Protein AF-A0AAN7Q842-F1 (afdb_monomer)

Solvent-accessible surface area (backbone atoms only — not comparable to full-atom values): 12448 Å² total; per-residue (Å²): 95,66,93,77,70,52,76,59,61,68,62,47,52,55,50,48,55,54,49,49,54,52,50,55,49,51,51,41,49,50,45,50,41,39,57,23,43,47,44,90,79,68,76,54,79,53,52,52,61,34,68,50,53,96,38,53,62,59,57,54,43,61,77,68,44,52,75,70,52,42,51,51,43,69,73,26,60,40,37,80,51,65,66,34,48,49,54,47,50,52,47,39,58,76,69,36,51,66,61,54,49,52,53,50,50,54,52,48,51,55,52,48,56,56,56,43,69,68,52,87,51,63,73,60,34,54,51,54,52,50,50,37,57,74,73,61,70,56,88,66,90,61,74,34,73,67,40,21,53,51,37,52,54,51,48,54,52,51,53,59,54,67,69,64,63,97,80,76,88,82,84,93,77,92,82,85,71,91,86,71,86,79,81,80,86,81,84,82,69,71,62,58,60,50,49,50,52,49,48,50,54,50,53,50,60,65,72,74,113

Structure (mmCIF, N/CA/C/O backbone):
data_AF-A0AAN7Q842-F1
#
_entry.id   AF-A0AAN7Q842-F1
#
loop_
_atom_site.group_PDB
_atom_site.id
_atom_site.type_symbol
_atom_site.label_atom_id
_atom_site.label_alt_id
_atom_site.label_comp_id
_atom_site.label_asym_id
_atom_site.label_entity_id
_atom_site.label_seq_id
_atom_site.pdbx_PDB_ins_code
_atom_site.Cartn_x
_atom_site.Cartn_y
_atom_site.Cartn_z
_atom_site.occupancy
_atom_site.B_iso_or_equiv
_atom_site.auth_seq_id
_atom_site.auth_comp_id
_atom_site.auth_asym_id
_atom_site.auth_atom_id
_atom_site.pdbx_PDB_model_num
ATOM 1 N N . MET A 1 1 ? 5.726 6.899 -25.320 1.00 73.88 1 MET A N 1
ATOM 2 C CA . MET A 1 1 ? 6.217 5.995 -26.391 1.00 73.88 1 MET A CA 1
ATOM 3 C C . MET A 1 1 ? 5.784 6.447 -27.788 1.00 73.88 1 MET A C 1
ATOM 5 O O . MET A 1 1 ? 6.662 6.697 -28.601 1.00 73.88 1 MET A O 1
ATOM 9 N N . TYR A 1 2 ? 4.490 6.662 -28.060 1.00 79.94 2 TYR A N 1
ATOM 10 C CA . TYR A 1 2 ? 4.014 7.086 -29.392 1.00 79.94 2 TYR A CA 1
ATOM 11 C C . TYR A 1 2 ? 4.557 8.434 -29.892 1.00 79.94 2 TYR A C 1
ATOM 13 O O . TYR A 1 2 ? 4.907 8.544 -31.061 1.00 79.94 2 TYR A O 1
ATOM 21 N N . LEU A 1 3 ? 4.709 9.437 -29.016 1.00 83.56 3 LEU A N 1
ATOM 22 C CA . LEU A 1 3 ? 5.319 10.726 -29.391 1.00 83.56 3 LEU A CA 1
ATOM 23 C C . LEU A 1 3 ? 6.797 10.594 -29.799 1.00 83.56 3 LEU A C 1
ATOM 25 O O . LEU A 1 3 ? 7.283 11.370 -30.612 1.00 83.56 3 LEU A O 1
ATOM 29 N N . ALA A 1 4 ? 7.489 9.576 -29.281 1.00 82.12 4 ALA A N 1
ATOM 30 C CA . ALA A 1 4 ? 8.846 9.212 -29.685 1.00 82.12 4 ALA A CA 1
ATOM 31 C C . ALA A 1 4 ? 8.860 8.235 -30.880 1.00 82.12 4 ALA A C 1
ATOM 33 O O . ALA A 1 4 ? 9.899 7.662 -31.187 1.00 82.12 4 ALA A O 1
ATOM 34 N N . GLN A 1 5 ? 7.705 8.015 -31.524 1.00 86.81 5 GLN A N 1
ATOM 35 C CA . GLN A 1 5 ? 7.507 7.104 -32.658 1.00 86.81 5 GLN A CA 1
ATOM 36 C C . GLN A 1 5 ? 7.889 5.640 -32.366 1.00 86.81 5 GLN A C 1
ATOM 38 O O . GLN A 1 5 ? 8.161 4.858 -33.274 1.00 86.81 5 GLN A O 1
ATOM 43 N N . ILE A 1 6 ? 7.862 5.237 -31.092 1.00 83.94 6 ILE A N 1
ATOM 44 C CA . ILE A 1 6 ? 8.101 3.852 -30.677 1.00 83.94 6 ILE A CA 1
ATOM 45 C C . ILE A 1 6 ? 6.790 3.071 -30.820 1.00 83.94 6 ILE A C 1
ATOM 47 O O . ILE A 1 6 ? 5.813 3.377 -30.135 1.00 83.94 6 ILE A O 1
ATOM 51 N N . SER A 1 7 ? 6.786 2.062 -31.697 1.00 87.69 7 SER A N 1
ATOM 52 C CA . SER A 1 7 ? 5.627 1.206 -32.013 1.00 87.69 7 SER A CA 1
ATOM 53 C C . SER A 1 7 ? 5.890 -0.297 -31.821 1.00 87.69 7 SER A C 1
ATOM 55 O O . SER A 1 7 ? 5.059 -1.125 -32.194 1.00 87.69 7 SER A O 1
ATOM 57 N N . ASP A 1 8 ? 7.028 -0.653 -31.214 1.00 91.62 8 ASP A N 1
ATOM 58 C CA . ASP A 1 8 ? 7.357 -2.031 -30.843 1.00 91.62 8 ASP A CA 1
ATOM 59 C C . ASP A 1 8 ? 6.347 -2.555 -29.809 1.00 91.62 8 ASP A C 1
ATOM 61 O O . ASP A 1 8 ? 6.255 -2.047 -28.686 1.00 91.62 8 ASP A O 1
ATOM 65 N N . LYS A 1 9 ? 5.569 -3.562 -30.218 1.00 90.69 9 LYS A N 1
ATOM 66 C CA . LYS A 1 9 ? 4.505 -4.153 -29.402 1.00 90.69 9 LYS A CA 1
ATOM 67 C C . LYS A 1 9 ? 5.047 -4.956 -28.227 1.00 90.69 9 LYS A C 1
ATOM 69 O O . LYS A 1 9 ? 4.455 -4.897 -27.158 1.00 90.69 9 LYS A O 1
ATOM 74 N N . GLU A 1 10 ? 6.150 -5.677 -28.401 1.00 90.62 10 GLU A N 1
ATOM 75 C CA . GLU A 1 10 ? 6.727 -6.482 -27.321 1.00 90.62 10 GLU A CA 1
ATOM 76 C C . GLU A 1 10 ? 7.294 -5.575 -26.236 1.00 90.62 10 GLU A C 1
ATOM 78 O O . GLU A 1 10 ? 6.999 -5.745 -25.053 1.00 90.62 10 GLU A O 1
ATOM 83 N N . LEU A 1 11 ? 8.014 -4.529 -26.645 1.00 89.56 11 LEU A N 1
ATOM 84 C CA . LEU A 1 11 ? 8.489 -3.506 -25.722 1.00 89.56 11 LEU A CA 1
ATOM 85 C C . LEU A 1 11 ? 7.330 -2.820 -24.986 1.00 89.56 11 LEU A C 1
ATOM 87 O O . LEU A 1 11 ? 7.415 -2.604 -23.778 1.00 89.56 11 LEU A O 1
ATOM 91 N N . MET A 1 12 ? 6.251 -2.485 -25.703 1.00 88.12 12 MET A N 1
ATOM 92 C CA . MET A 1 12 ? 5.053 -1.895 -25.103 1.00 88.12 12 MET A CA 1
ATOM 93 C C . MET A 1 12 ? 4.417 -2.840 -24.080 1.00 88.12 12 MET A C 1
ATOM 95 O O . MET A 1 12 ? 4.079 -2.401 -22.988 1.00 88.12 12 MET A O 1
ATOM 99 N N . ASN A 1 13 ? 4.295 -4.130 -24.394 1.00 90.50 13 ASN A N 1
ATOM 100 C CA . ASN A 1 13 ? 3.714 -5.118 -23.487 1.00 90.50 13 ASN A CA 1
ATOM 101 C C . ASN A 1 13 ? 4.525 -5.246 -22.192 1.00 90.50 13 ASN A C 1
ATOM 103 O O . ASN A 1 13 ? 3.944 -5.287 -21.111 1.00 90.50 13 ASN A O 1
ATOM 107 N N . VAL A 1 14 ? 5.860 -5.283 -22.283 1.00 90.00 14 VAL A N 1
ATOM 108 C CA . VAL A 1 14 ? 6.730 -5.308 -21.092 1.00 90.00 14 VAL A CA 1
ATOM 109 C C . VAL A 1 14 ? 6.563 -4.025 -20.278 1.00 90.00 14 VAL A C 1
ATOM 111 O O . VAL A 1 14 ? 6.402 -4.081 -19.062 1.00 90.00 14 VAL A O 1
ATOM 114 N N . PHE A 1 15 ? 6.549 -2.866 -20.941 1.00 88.00 15 PHE A N 1
ATOM 115 C CA . PHE A 1 15 ? 6.363 -1.584 -20.265 1.00 88.00 15 PHE A CA 1
ATOM 116 C C . PHE A 1 15 ? 5.005 -1.479 -19.558 1.00 88.00 15 PHE A C 1
ATOM 118 O O . PHE A 1 15 ? 4.951 -1.011 -18.425 1.00 88.00 15 PHE A O 1
ATOM 125 N N . LEU A 1 16 ? 3.921 -1.936 -20.191 1.00 88.50 16 LEU A N 1
ATOM 126 C CA . LEU A 1 16 ? 2.585 -1.916 -19.594 1.00 88.50 16 LEU A CA 1
ATOM 127 C C . LEU A 1 16 ? 2.512 -2.782 -18.335 1.00 88.50 16 LEU A C 1
ATOM 129 O O . LEU A 1 16 ? 2.004 -2.310 -17.329 1.00 88.50 16 LEU A O 1
ATOM 133 N N . ARG A 1 17 ? 3.115 -3.979 -18.326 1.00 89.94 17 ARG A N 1
ATOM 134 C CA . ARG A 1 17 ? 3.170 -4.806 -17.105 1.00 89.94 17 ARG A CA 1
ATOM 135 C C . ARG A 1 17 ? 3.916 -4.125 -15.956 1.00 89.94 17 ARG A C 1
ATOM 137 O O . ARG A 1 17 ? 3.483 -4.203 -14.808 1.00 89.94 17 ARG A O 1
ATOM 144 N N . ILE A 1 18 ? 5.021 -3.441 -16.257 1.00 89.06 18 ILE A N 1
ATOM 145 C CA . ILE A 1 18 ? 5.756 -2.632 -15.272 1.00 89.06 18 ILE A CA 1
ATOM 146 C C . ILE A 1 18 ? 4.860 -1.494 -14.752 1.00 89.06 18 ILE A C 1
ATOM 148 O O . ILE A 1 18 ? 4.776 -1.271 -13.544 1.00 89.06 18 ILE A O 1
ATOM 152 N N . ALA A 1 19 ? 4.155 -0.799 -15.648 1.00 86.31 19 ALA A N 1
ATOM 153 C CA . ALA A 1 19 ? 3.248 0.291 -15.295 1.00 86.31 19 ALA A CA 1
ATOM 154 C C . ALA A 1 19 ? 2.039 -0.174 -14.461 1.00 86.31 19 ALA A C 1
ATOM 156 O O . ALA A 1 19 ? 1.636 0.524 -13.529 1.00 86.31 19 ALA A O 1
ATOM 157 N N . ASP A 1 20 ? 1.492 -1.358 -14.735 1.00 88.00 20 ASP A N 1
ATOM 158 C CA . ASP A 1 20 ? 0.394 -1.945 -13.962 1.00 88.00 20 ASP A CA 1
ATOM 159 C C . ASP A 1 20 ? 0.837 -2.219 -12.523 1.00 88.00 20 ASP A C 1
ATOM 161 O O . ASP A 1 20 ? 0.182 -1.791 -11.572 1.00 88.00 20 ASP A O 1
ATOM 165 N N . LYS A 1 21 ? 2.015 -2.830 -12.349 1.00 89.56 21 LYS A N 1
ATOM 166 C CA . LYS A 1 21 ? 2.632 -3.048 -11.032 1.00 89.56 21 LYS A CA 1
ATOM 167 C C . LYS A 1 21 ? 2.850 -1.741 -10.272 1.00 89.56 21 LYS A C 1
ATOM 169 O O . LYS A 1 21 ? 2.545 -1.658 -9.082 1.00 89.56 21 LYS A O 1
ATOM 174 N N . PHE A 1 22 ? 3.333 -0.702 -10.957 1.00 83.25 22 PHE A N 1
ATOM 175 C CA . PHE A 1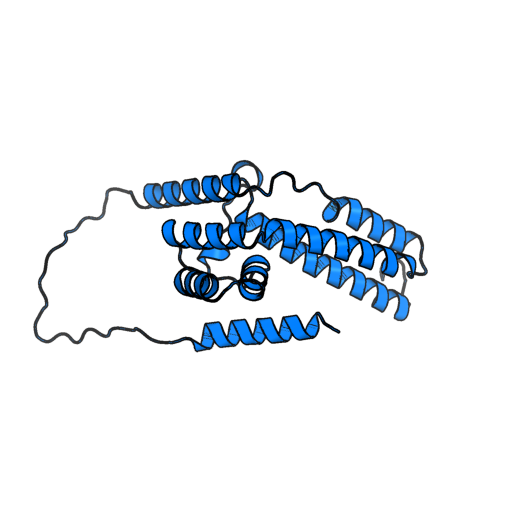 22 ? 3.454 0.626 -10.359 1.00 83.25 22 PHE A CA 1
ATOM 176 C C . PHE A 1 22 ? 2.103 1.177 -9.909 1.00 83.25 22 PHE A C 1
ATOM 178 O O . PHE A 1 22 ? 2.017 1.718 -8.811 1.00 83.25 22 PHE A O 1
ATOM 185 N N . THR A 1 23 ? 1.071 1.057 -10.738 1.00 83.62 23 THR A N 1
ATOM 186 C CA . THR A 1 23 ? -0.270 1.571 -10.434 1.00 83.62 23 THR A CA 1
ATOM 187 C C . THR A 1 23 ? -0.875 0.859 -9.228 1.00 83.62 23 THR A C 1
ATOM 189 O O . THR A 1 23 ? -1.343 1.520 -8.304 1.00 83.62 23 THR A O 1
ATOM 192 N N . ILE A 1 24 ? -0.792 -0.473 -9.185 1.00 87.88 24 ILE A N 1
ATOM 193 C CA . ILE A 1 24 ? -1.310 -1.288 -8.077 1.00 87.88 24 ILE A CA 1
ATOM 194 C C . ILE A 1 24 ? -0.620 -0.921 -6.763 1.00 87.88 24 ILE A C 1
ATOM 196 O O . ILE A 1 24 ? -1.284 -0.722 -5.749 1.00 87.88 24 ILE A O 1
ATOM 200 N N . TYR A 1 25 ? 0.708 -0.791 -6.771 1.00 90.62 25 TYR A N 1
ATOM 201 C CA . TYR A 1 25 ? 1.432 -0.353 -5.581 1.00 90.62 25 TYR A CA 1
ATOM 202 C C . TYR A 1 25 ? 1.019 1.045 -5.135 1.00 90.62 25 TYR A C 1
ATOM 204 O O . TYR A 1 25 ? 0.865 1.274 -3.943 1.00 90.62 25 TYR A O 1
ATOM 212 N N . ARG A 1 26 ? 0.837 1.982 -6.072 1.00 86.25 26 ARG A N 1
ATOM 213 C CA . ARG A 1 26 ? 0.465 3.357 -5.720 1.00 86.25 26 ARG A CA 1
ATOM 214 C C . ARG A 1 26 ? -0.900 3.414 -5.052 1.00 86.25 26 ARG A C 1
ATOM 216 O O . ARG A 1 26 ? -1.053 4.172 -4.107 1.00 86.25 26 ARG A O 1
ATOM 223 N N . GLN A 1 27 ? -1.843 2.582 -5.492 1.00 88.19 27 GLN A N 1
ATOM 224 C CA . GLN A 1 27 ? -3.127 2.460 -4.811 1.00 88.19 27 GLN A CA 1
ATOM 225 C C . GLN A 1 27 ? -2.966 1.852 -3.414 1.00 88.19 27 GLN A C 1
ATOM 227 O O . GLN A 1 27 ? -3.512 2.383 -2.461 1.00 88.19 27 GLN A O 1
ATOM 232 N N . ALA A 1 28 ? -2.159 0.796 -3.260 1.00 92.00 28 ALA A N 1
ATOM 233 C CA . ALA A 1 28 ? -1.882 0.229 -1.938 1.00 92.00 28 ALA A CA 1
ATOM 234 C C . ALA A 1 28 ? -1.214 1.243 -0.989 1.00 92.00 28 ALA A C 1
ATOM 236 O O . ALA A 1 28 ? -1.517 1.271 0.200 1.00 92.00 28 ALA A O 1
ATOM 237 N N . GLN A 1 29 ? -0.321 2.082 -1.513 1.00 90.44 29 GLN A N 1
ATOM 238 C CA . GLN A 1 29 ? 0.319 3.157 -0.764 1.00 90.44 29 GLN A CA 1
ATOM 239 C C . GLN A 1 29 ? -0.684 4.238 -0.351 1.00 90.44 29 GLN A C 1
ATOM 241 O O . GLN A 1 29 ? -0.694 4.618 0.814 1.00 90.44 29 GLN A O 1
ATOM 246 N N . ASP A 1 30 ? -1.541 4.693 -1.270 1.00 90.00 30 ASP A N 1
ATOM 247 C CA . ASP A 1 30 ? -2.625 5.643 -0.979 1.00 90.00 30 ASP A CA 1
ATOM 248 C C . ASP A 1 30 ? -3.551 5.104 0.118 1.00 90.00 30 ASP A C 1
ATOM 250 O O . ASP A 1 30 ? -3.800 5.797 1.099 1.00 90.00 30 ASP A O 1
ATOM 254 N N . ASP A 1 31 ? -3.946 3.831 0.026 1.00 91.62 31 ASP A N 1
ATOM 255 C CA . ASP A 1 31 ? -4.766 3.155 1.032 1.00 91.62 31 ASP A CA 1
ATOM 256 C C . ASP A 1 31 ? -4.094 3.159 2.421 1.00 91.62 31 ASP A C 1
ATOM 258 O O . ASP A 1 31 ? -4.728 3.481 3.428 1.00 91.62 31 ASP A O 1
ATOM 262 N N . VAL A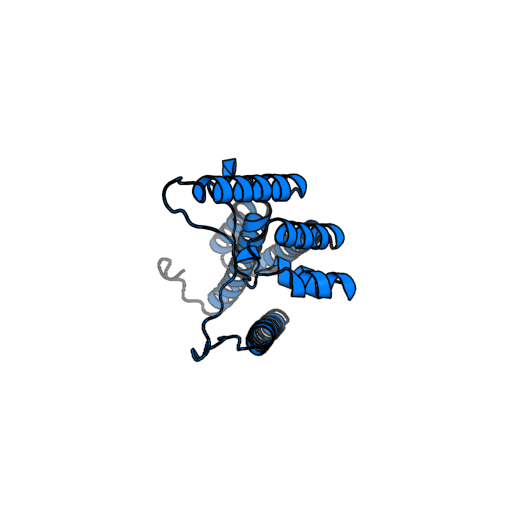 1 32 ? -2.803 2.797 2.499 1.00 91.38 32 VAL A N 1
ATOM 263 C CA . VAL A 1 32 ? -2.019 2.808 3.752 1.00 91.38 32 VAL A CA 1
ATOM 264 C C . VAL A 1 32 ? -1.897 4.221 4.300 1.00 91.38 32 VAL A C 1
ATOM 266 O O . VAL A 1 32 ? -2.095 4.445 5.497 1.00 91.38 32 VAL A O 1
ATOM 269 N N . TRP A 1 33 ? -1.603 5.189 3.441 1.00 89.31 33 TRP A N 1
ATOM 270 C CA . TRP A 1 33 ? -1.487 6.576 3.853 1.00 89.31 33 TRP A CA 1
ATOM 271 C C . TRP A 1 33 ? -2.831 7.105 4.350 1.00 89.31 33 TRP A C 1
ATOM 273 O O . TRP A 1 33 ? -2.841 7.744 5.395 1.00 89.31 33 TRP A O 1
ATOM 283 N N . ASP A 1 34 ? -3.967 6.767 3.740 1.00 88.00 34 ASP A N 1
ATOM 284 C CA . ASP A 1 34 ? -5.300 7.181 4.210 1.00 88.00 34 ASP A CA 1
ATOM 285 C C . ASP A 1 34 ? -5.507 6.878 5.713 1.00 88.00 34 ASP A C 1
ATOM 287 O O . ASP A 1 34 ? -6.057 7.691 6.458 1.00 88.00 34 ASP A O 1
ATOM 291 N N . VAL A 1 35 ? -4.960 5.761 6.206 1.00 88.62 35 VAL A N 1
ATOM 292 C CA . VAL A 1 35 ? -5.053 5.364 7.622 1.00 88.62 35 VAL A CA 1
ATOM 293 C C . VAL A 1 35 ? -3.962 5.979 8.507 1.00 88.62 35 VAL A C 1
ATOM 295 O O . VAL A 1 35 ? -4.258 6.408 9.625 1.00 88.62 35 VAL A O 1
ATOM 298 N N . TYR A 1 36 ? -2.709 5.998 8.046 1.00 85.75 36 TYR A N 1
ATOM 299 C CA . TYR A 1 36 ? -1.538 6.313 8.884 1.00 85.75 36 TYR A CA 1
ATOM 300 C C . TYR A 1 36 ? -0.998 7.744 8.733 1.00 85.75 36 TYR A C 1
ATOM 302 O O . TYR A 1 36 ? -0.069 8.130 9.440 1.00 85.75 36 TYR A O 1
ATOM 310 N N . SER A 1 37 ? -1.576 8.546 7.843 1.00 76.81 37 SER A N 1
ATOM 311 C CA . SER A 1 37 ? -1.200 9.946 7.629 1.00 76.81 37 SER A CA 1
ATOM 312 C C . SER A 1 37 ? -1.423 10.835 8.854 1.00 76.81 37 SER A C 1
ATOM 314 O O . SER A 1 37 ? -2.458 10.753 9.525 1.00 76.81 37 SER A O 1
ATOM 316 N N . ASP A 1 38 ? -0.508 11.782 9.084 1.00 72.75 38 ASP A N 1
ATOM 317 C CA . ASP A 1 38 ? -0.796 12.928 9.953 1.00 72.75 38 ASP A CA 1
ATOM 318 C C . ASP A 1 38 ? -1.654 13.956 9.191 1.00 72.75 38 ASP A C 1
ATOM 320 O O . ASP A 1 38 ? -1.383 14.306 8.035 1.00 72.75 38 ASP A O 1
ATOM 324 N N . LEU A 1 39 ? -2.679 14.457 9.877 1.00 69.25 39 LEU A N 1
ATOM 325 C CA . LEU A 1 39 ? -3.550 15.547 9.449 1.00 69.25 39 LEU A CA 1
ATOM 326 C C . LEU A 1 39 ? -2.776 16.767 8.959 1.00 69.25 39 LEU A C 1
ATOM 328 O O . LEU A 1 39 ? -3.148 17.369 7.951 1.00 69.25 39 LEU A O 1
ATOM 332 N N . ASP A 1 40 ? -1.699 17.107 9.663 1.00 67.69 40 ASP A N 1
ATOM 333 C CA . ASP A 1 40 ? -0.898 18.296 9.378 1.00 67.69 40 ASP A CA 1
ATOM 334 C C . ASP A 1 40 ? -0.143 18.182 8.039 1.00 67.69 40 ASP A C 1
ATOM 336 O O . ASP A 1 40 ? 0.176 19.199 7.424 1.00 67.69 40 ASP A O 1
ATOM 340 N N . PHE A 1 41 ? 0.117 16.957 7.563 1.00 64.31 41 PHE A N 1
ATOM 341 C CA . PHE A 1 41 ? 0.839 16.706 6.313 1.00 64.31 41 PHE A CA 1
ATOM 342 C C . PHE A 1 41 ? -0.102 16.508 5.117 1.00 64.31 41 PHE A C 1
ATOM 344 O O . PHE A 1 41 ? 0.133 17.074 4.052 1.00 64.31 41 PHE A O 1
ATOM 351 N N . PHE A 1 42 ? -1.184 15.739 5.282 1.00 64.38 42 PHE A N 1
ATOM 352 C CA . PHE A 1 42 ? -2.095 15.405 4.176 1.00 64.38 42 PHE A CA 1
ATOM 353 C C . PHE A 1 42 ? -3.312 16.336 4.057 1.00 64.38 42 PHE A C 1
ATOM 355 O O . PHE A 1 42 ? -4.009 16.309 3.042 1.00 64.38 42 PHE A O 1
ATOM 362 N N . GLY A 1 43 ? -3.593 17.166 5.068 1.00 63.81 43 GLY A N 1
ATOM 363 C CA . GLY A 1 43 ? -4.674 18.160 5.047 1.00 63.81 43 GLY A CA 1
ATOM 364 C C . GLY A 1 43 ? -6.097 17.588 5.118 1.00 63.81 43 GLY A C 1
ATOM 365 O O . GLY A 1 43 ? -7.063 18.352 5.129 1.00 63.81 43 GLY A O 1
ATOM 366 N N . LYS A 1 44 ? -6.247 16.261 5.180 1.00 68.81 44 LYS A N 1
ATOM 367 C CA . LYS A 1 44 ? -7.512 15.541 5.381 1.00 68.81 44 LYS A CA 1
ATOM 368 C C . LYS A 1 44 ? -7.269 14.286 6.219 1.00 68.81 44 LYS A C 1
ATOM 370 O O . LYS A 1 44 ? -6.184 13.715 6.165 1.00 68.81 44 LYS A O 1
ATOM 375 N N . VAL A 1 45 ? -8.284 13.854 6.965 1.00 71.50 45 VAL A N 1
ATOM 376 C CA . VAL A 1 45 ? -8.291 12.505 7.550 1.00 71.50 45 VAL A CA 1
ATOM 377 C C . VAL A 1 45 ? -8.851 11.542 6.527 1.00 71.50 45 VAL A C 1
ATOM 379 O O . VAL A 1 45 ? -9.878 11.836 5.907 1.00 71.50 45 VAL A O 1
ATOM 382 N N . GLY A 1 46 ? -8.180 10.409 6.367 1.00 74.62 46 GLY A N 1
ATOM 383 C CA . GLY A 1 46 ? -8.695 9.331 5.555 1.00 74.62 46 GLY A CA 1
ATOM 384 C C . GLY A 1 46 ? -9.953 8.707 6.136 1.00 74.62 46 GLY A C 1
ATOM 385 O O . GLY A 1 46 ? -10.119 8.592 7.354 1.00 74.62 46 GLY A O 1
ATOM 386 N N . ASN A 1 47 ? -10.877 8.358 5.251 1.00 79.75 47 ASN A N 1
ATOM 387 C CA . ASN A 1 47 ? -12.210 7.878 5.602 1.00 79.75 47 ASN A CA 1
ATOM 388 C C . ASN A 1 47 ? -12.540 6.534 4.948 1.00 79.75 47 ASN A C 1
ATOM 390 O O . ASN A 1 47 ? -13.693 6.105 4.969 1.00 79.75 47 ASN A O 1
ATOM 394 N N . ASP A 1 48 ? -11.555 5.854 4.365 1.00 84.44 48 ASP A N 1
ATOM 395 C CA . ASP A 1 48 ? -11.800 4.616 3.630 1.00 8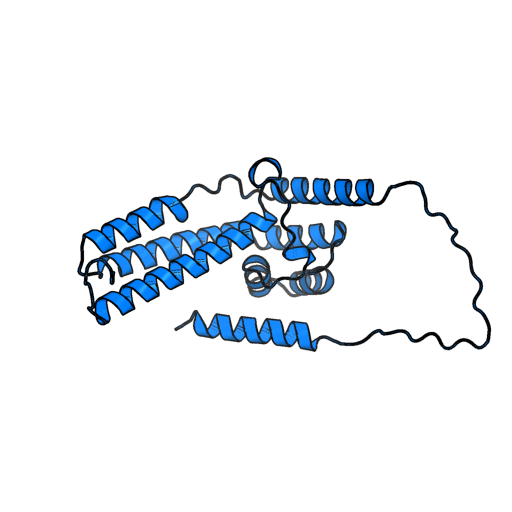4.44 48 ASP A CA 1
ATOM 396 C C . ASP A 1 48 ? -12.325 3.505 4.537 1.00 84.44 48 ASP A C 1
ATOM 398 O O . ASP A 1 48 ? -13.269 2.796 4.183 1.00 84.44 48 ASP A O 1
ATOM 402 N N . MET A 1 49 ? -11.770 3.414 5.745 1.00 84.56 49 MET A N 1
ATOM 403 C CA . MET A 1 49 ? -12.170 2.444 6.762 1.00 84.56 49 MET A CA 1
ATOM 404 C C . 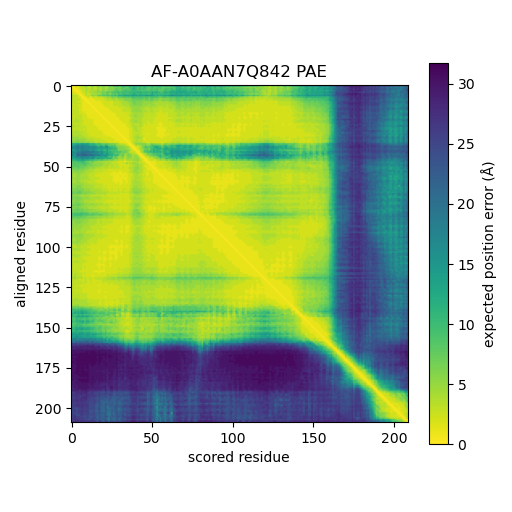MET A 1 49 ? -13.601 2.669 7.261 1.00 84.56 49 MET A C 1
ATOM 406 O O . MET A 1 49 ? -14.364 1.710 7.382 1.00 84.56 49 MET A O 1
ATOM 410 N N . SER A 1 50 ? -13.991 3.920 7.517 1.00 83.75 50 SER A N 1
ATOM 411 C CA . SER A 1 50 ? -15.350 4.241 7.966 1.00 83.75 50 SER A CA 1
ATOM 412 C C . SER A 1 50 ? -16.377 4.138 6.839 1.00 83.75 50 SER A C 1
ATOM 414 O O . SER A 1 50 ? -17.521 3.784 7.091 1.00 83.75 50 SER A O 1
ATOM 416 N N . ASN A 1 51 ? -15.963 4.354 5.588 1.00 85.50 51 ASN A N 1
ATOM 417 C CA . ASN A 1 51 ? -16.794 4.137 4.402 1.00 85.50 51 ASN A CA 1
ATOM 418 C C . ASN A 1 51 ? -16.883 2.663 3.973 1.00 85.50 51 ASN A C 1
ATOM 420 O O . ASN A 1 51 ? -17.598 2.345 3.021 1.00 85.50 51 ASN A O 1
ATOM 424 N N . GLY A 1 52 ? -16.141 1.764 4.626 1.00 85.88 52 GLY A N 1
ATOM 425 C CA . GLY A 1 52 ? -16.133 0.339 4.301 1.00 85.88 52 GLY A CA 1
ATOM 426 C C . GLY A 1 52 ? -15.546 0.040 2.920 1.00 85.88 52 GLY A C 1
ATOM 427 O O . GLY A 1 52 ? -15.969 -0.917 2.265 1.00 85.88 52 GLY A O 1
ATOM 428 N N . LYS A 1 53 ? -14.607 0.866 2.439 1.00 88.56 53 LYS A N 1
ATOM 429 C CA . LYS A 1 53 ? -13.971 0.651 1.135 1.00 88.56 53 LYS A CA 1
ATOM 430 C C . LYS A 1 53 ? -13.122 -0.618 1.142 1.00 88.56 53 LYS A C 1
ATOM 432 O O . LYS A 1 53 ? -12.534 -0.999 2.146 1.00 88.56 53 LYS A O 1
ATOM 437 N N . CYS A 1 54 ? -13.019 -1.265 -0.015 1.00 89.31 54 CYS A N 1
ATOM 438 C CA . CYS A 1 54 ? -12.125 -2.405 -0.191 1.00 89.31 54 CYS A CA 1
ATOM 439 C C . CYS A 1 54 ? -10.687 -1.909 -0.395 1.00 89.31 54 CYS A C 1
ATOM 441 O O . CYS A 1 54 ? -10.260 -1.732 -1.533 1.00 89.31 54 CYS A O 1
ATOM 443 N N . THR A 1 55 ? -9.965 -1.686 0.702 1.00 92.88 55 THR A N 1
ATOM 444 C CA . THR A 1 55 ? -8.567 -1.236 0.679 1.00 92.88 55 THR A CA 1
ATOM 445 C C . THR A 1 55 ? -7.570 -2.381 0.827 1.00 92.88 55 THR A C 1
ATOM 447 O O . THR A 1 55 ? -7.893 -3.474 1.304 1.00 92.88 55 THR A O 1
ATOM 450 N N . TRP A 1 56 ? -6.315 -2.119 0.479 1.00 94.75 56 TRP A N 1
ATOM 451 C CA . TRP A 1 56 ? -5.203 -3.041 0.676 1.00 94.75 56 TRP A CA 1
ATOM 452 C C . TRP A 1 56 ? -5.073 -3.496 2.140 1.00 94.75 56 TRP A C 1
ATOM 454 O O . TRP A 1 56 ? -4.801 -4.674 2.389 1.00 94.75 56 TRP A O 1
ATOM 464 N N . LEU A 1 57 ? -5.330 -2.612 3.118 1.00 93.44 57 LEU A N 1
ATOM 465 C CA . LEU A 1 57 ? -5.206 -2.958 4.541 1.00 93.44 57 LEU A CA 1
ATOM 466 C C . LEU A 1 57 ? -6.236 -3.989 4.985 1.00 93.44 57 LEU A C 1
ATOM 468 O O . LEU A 1 57 ? -5.862 -4.954 5.645 1.00 93.44 57 LEU A O 1
ATOM 472 N N . ILE A 1 58 ? -7.515 -3.810 4.631 1.00 93.69 58 ILE A N 1
ATOM 473 C CA . ILE A 1 58 ? -8.563 -4.730 5.093 1.00 93.69 58 ILE A CA 1
ATOM 474 C C . ILE A 1 58 ? -8.395 -6.103 4.452 1.00 93.69 58 ILE A C 1
ATOM 476 O O . ILE A 1 58 ? -8.513 -7.119 5.133 1.00 93.69 58 ILE A O 1
ATOM 480 N N . VAL A 1 59 ? -8.013 -6.148 3.173 1.00 93.75 59 VAL A N 1
ATOM 481 C CA . VAL A 1 59 ? -7.707 -7.405 2.481 1.00 93.75 59 VAL A CA 1
ATOM 482 C C . VAL A 1 59 ? -6.527 -8.112 3.148 1.00 93.75 59 VAL A C 1
ATOM 484 O O . VAL A 1 59 ? -6.624 -9.295 3.477 1.00 93.75 59 VAL A O 1
ATOM 487 N N . THR A 1 60 ? -5.440 -7.386 3.415 1.00 93.50 60 THR A N 1
ATOM 488 C CA . THR A 1 60 ? -4.245 -7.941 4.067 1.00 93.50 60 THR A CA 1
ATOM 489 C C . THR A 1 60 ? -4.542 -8.410 5.489 1.00 93.50 60 THR A C 1
ATOM 491 O O . THR A 1 60 ? -4.092 -9.486 5.888 1.00 93.50 60 THR A O 1
ATOM 494 N N . ALA A 1 61 ? -5.328 -7.647 6.248 1.00 94.50 61 ALA A N 1
ATOM 495 C CA . ALA A 1 61 ? -5.741 -8.019 7.593 1.00 94.50 61 ALA A CA 1
ATOM 496 C C . ALA A 1 61 ? -6.587 -9.296 7.575 1.00 94.50 61 ALA A C 1
ATOM 498 O O . ALA A 1 61 ? -6.262 -10.250 8.271 1.00 94.50 61 ALA A O 1
ATOM 499 N N . MET A 1 62 ? -7.608 -9.382 6.721 1.00 93.44 62 MET A N 1
ATOM 500 C CA . MET A 1 62 ? -8.464 -10.571 6.631 1.00 93.44 62 MET A CA 1
ATOM 501 C C . MET A 1 62 ? -7.698 -11.841 6.235 1.00 93.44 62 MET A C 1
ATOM 503 O O . MET A 1 62 ? -8.039 -12.922 6.706 1.00 93.44 62 MET A O 1
ATOM 507 N N . GLN A 1 63 ? -6.655 -11.726 5.407 1.00 93.56 63 GLN A N 1
ATOM 508 C CA . GLN A 1 63 ? -5.808 -12.863 5.018 1.00 93.56 63 GLN A CA 1
ATOM 509 C C . GLN A 1 63 ? -4.984 -13.442 6.175 1.00 93.56 63 GLN A C 1
ATOM 511 O O . GLN A 1 63 ? -4.627 -14.618 6.143 1.00 93.56 63 GLN A O 1
ATOM 516 N N . HIS A 1 64 ? -4.665 -12.624 7.177 1.00 96.00 64 HIS A N 1
ATOM 517 C CA . HIS A 1 64 ? -3.780 -12.995 8.283 1.00 96.00 64 HIS A CA 1
ATOM 518 C C . HIS A 1 64 ? -4.497 -13.063 9.635 1.00 96.00 64 HIS A C 1
ATOM 520 O O . HIS A 1 64 ? -3.909 -13.517 10.616 1.00 96.00 64 HIS A O 1
ATOM 526 N N . ALA A 1 65 ? -5.751 -12.620 9.689 1.00 94.00 65 ALA A N 1
ATOM 527 C CA . ALA A 1 65 ? -6.560 -12.599 10.890 1.00 94.00 65 ALA A CA 1
ATOM 528 C C . ALA A 1 65 ? -6.872 -14.018 11.379 1.00 94.00 65 ALA A C 1
ATOM 530 O O . ALA A 1 65 ? -7.249 -14.911 10.614 1.00 94.00 65 ALA A O 1
ATOM 531 N N . ASN A 1 66 ? -6.791 -14.210 12.693 1.00 96.44 66 ASN A N 1
ATOM 532 C CA . ASN A 1 66 ? -7.419 -15.356 13.337 1.00 96.44 66 ASN A CA 1
ATOM 533 C C . ASN A 1 66 ? -8.951 -15.174 13.402 1.00 96.44 66 ASN A C 1
ATOM 535 O O . ASN A 1 66 ? -9.493 -14.127 13.050 1.00 96.44 66 ASN A O 1
ATOM 539 N N . LYS A 1 67 ? -9.669 -16.195 13.888 1.00 96.81 67 LYS A N 1
ATOM 540 C CA . LYS A 1 67 ? -11.140 -16.171 13.946 1.00 96.81 67 LYS A CA 1
ATOM 541 C C . LYS A 1 67 ? -11.698 -14.970 14.727 1.00 96.81 67 LYS A C 1
ATOM 543 O O . LYS A 1 67 ? -12.639 -14.342 14.261 1.00 96.81 67 LYS A O 1
ATOM 548 N N . GLN A 1 68 ? -11.116 -14.649 15.881 1.00 97.12 68 GLN A N 1
ATOM 549 C CA . GLN A 1 68 ? -11.575 -13.543 16.725 1.00 97.12 68 GLN A CA 1
ATOM 550 C C . GLN A 1 68 ? -11.307 -12.186 16.061 1.00 97.12 68 GLN A C 1
ATOM 552 O O . GLN A 1 68 ? -12.171 -11.317 16.049 1.00 97.12 68 GLN A O 1
ATOM 557 N N . GLN A 1 69 ? -10.129 -12.014 15.461 1.00 96.69 69 GLN A N 1
ATOM 558 C CA . GLN A 1 69 ? -9.787 -10.807 14.706 1.00 96.69 69 GLN A CA 1
ATOM 559 C C . GLN A 1 69 ? -10.713 -10.622 13.498 1.00 96.69 69 GLN A C 1
ATOM 561 O O . GLN A 1 69 ? -11.144 -9.508 13.221 1.00 96.69 69 GLN A O 1
ATOM 566 N N . LEU A 1 70 ? -11.072 -11.706 12.805 1.00 94.94 70 LEU A N 1
ATOM 567 C CA . LEU A 1 70 ? -12.009 -11.655 11.684 1.00 94.94 70 LEU A CA 1
ATOM 568 C C . LEU A 1 70 ? -13.412 -11.217 12.126 1.00 94.94 70 LEU A C 1
ATOM 570 O O . LEU A 1 70 ? -14.034 -10.418 11.431 1.00 94.94 70 LEU A O 1
ATOM 574 N N . GLU A 1 71 ? -13.892 -11.705 13.272 1.00 95.50 71 GLU A N 1
ATOM 575 C CA . GLU A 1 71 ? -15.167 -11.273 13.864 1.00 95.50 71 GLU A CA 1
ATOM 576 C C . GLU A 1 71 ? -15.143 -9.768 14.181 1.00 95.50 71 GLU A C 1
ATOM 578 O O . GLU A 1 71 ? -16.064 -9.053 13.789 1.00 95.50 71 GLU A O 1
ATOM 583 N N . ILE A 1 72 ? -14.051 -9.261 14.770 1.00 95.44 72 ILE A N 1
ATOM 584 C CA . ILE A 1 72 ? -13.864 -7.823 15.033 1.00 95.44 72 ILE A CA 1
ATOM 585 C C . ILE A 1 72 ? -13.897 -7.016 13.728 1.00 95.44 72 ILE A C 1
ATOM 587 O O . ILE A 1 72 ? -14.617 -6.022 13.632 1.00 95.44 72 ILE A O 1
ATOM 591 N N . LEU A 1 73 ? -13.151 -7.440 12.703 1.00 92.38 73 LEU A N 1
ATOM 592 C CA . LEU A 1 73 ? -13.140 -6.755 11.407 1.00 92.38 73 LEU A CA 1
ATOM 593 C C . LEU A 1 73 ? -14.541 -6.739 10.775 1.00 92.38 73 LEU A C 1
ATOM 595 O O . LEU A 1 73 ? -14.977 -5.702 10.292 1.00 92.38 73 LEU A O 1
ATOM 599 N N . GLN A 1 74 ? -15.278 -7.850 10.811 1.00 93.25 74 GLN A N 1
ATOM 600 C CA . GLN A 1 74 ? -16.637 -7.924 10.260 1.00 93.25 74 GLN A CA 1
ATOM 601 C C . GLN A 1 74 ? -17.641 -7.059 11.021 1.00 93.25 74 GLN A C 1
ATOM 603 O O . GLN A 1 74 ? -18.545 -6.487 10.412 1.00 93.25 74 GLN A O 1
ATOM 608 N N . GLU A 1 75 ? -17.508 -6.981 12.342 1.00 94.12 75 GLU A N 1
ATOM 609 C CA . GLU A 1 75 ? -18.418 -6.207 13.176 1.00 94.12 75 GLU A CA 1
ATOM 610 C C . GLU A 1 75 ? -18.173 -4.704 13.049 1.00 94.12 75 GLU A C 1
ATOM 612 O O . GLU A 1 75 ? -19.136 -3.936 13.049 1.00 94.12 75 GLU A O 1
ATOM 617 N N . HIS A 1 76 ? -16.917 -4.268 12.953 1.00 92.50 76 HIS A N 1
ATOM 618 C CA . HIS A 1 76 ? -16.567 -2.854 13.089 1.00 92.50 76 HIS A CA 1
ATOM 619 C C . HIS A 1 76 ? -16.274 -2.133 11.769 1.00 92.50 76 HIS A C 1
ATOM 621 O O . HIS A 1 76 ? -16.438 -0.914 11.706 1.00 92.50 76 HIS A O 1
ATOM 627 N N . TYR A 1 77 ? -15.857 -2.836 10.712 1.00 90.56 77 TYR A N 1
ATOM 628 C CA . TYR A 1 77 ? -15.466 -2.194 9.453 1.00 90.56 77 TYR A CA 1
ATOM 629 C C . TYR A 1 77 ? -16.652 -1.513 8.752 1.00 90.56 77 TYR A C 1
ATOM 631 O O . TYR A 1 77 ? -17.739 -2.081 8.659 1.00 90.56 77 TYR A O 1
ATOM 639 N N . GLY A 1 78 ? -16.450 -0.290 8.245 1.00 89.44 78 GLY A N 1
ATOM 640 C CA . GLY A 1 78 ? -17.519 0.518 7.644 1.00 89.44 78 GLY A CA 1
ATOM 641 C C . GLY A 1 78 ? -18.405 1.273 8.640 1.00 89.44 78 GLY A C 1
ATOM 642 O O . GLY A 1 78 ? -19.518 1.667 8.289 1.00 89.44 78 GLY A O 1
ATOM 643 N N . LYS A 1 79 ? -17.945 1.454 9.884 1.00 87.94 79 LYS A N 1
ATOM 644 C CA . LYS A 1 79 ? -18.598 2.303 10.889 1.00 87.94 79 LYS A CA 1
ATOM 645 C C . LYS A 1 79 ? -17.777 3.567 11.146 1.00 87.94 79 LYS A C 1
ATOM 647 O O . LYS A 1 79 ? -16.550 3.530 11.173 1.00 87.94 79 LYS A O 1
ATOM 652 N N . GLU A 1 80 ? -18.466 4.688 11.342 1.00 84.88 80 GLU A N 1
ATOM 653 C CA . GLU A 1 80 ? -17.850 6.012 11.534 1.00 84.88 80 GLU A CA 1
ATOM 654 C C . GLU A 1 80 ? -17.462 6.309 12.989 1.00 84.88 80 GLU A C 1
ATOM 656 O O . GLU A 1 80 ? -16.738 7.270 13.256 1.00 84.88 80 GLU A O 1
ATOM 661 N N . ASP A 1 81 ? -17.945 5.515 13.946 1.00 85.75 81 ASP A N 1
ATOM 662 C CA . ASP A 1 81 ? -17.673 5.755 15.354 1.00 85.75 81 ASP A CA 1
ATOM 663 C C . ASP A 1 81 ? -16.218 5.419 15.724 1.00 85.75 81 ASP A C 1
ATOM 665 O O . ASP A 1 81 ? -15.598 4.483 15.212 1.00 85.75 81 ASP A O 1
ATOM 669 N N . PHE A 1 82 ? -15.664 6.209 16.645 1.00 86.25 82 PHE A N 1
ATOM 670 C CA . PHE A 1 82 ? -14.261 6.089 17.031 1.00 86.25 82 PHE A CA 1
ATOM 671 C C . PHE A 1 82 ? -13.934 4.742 17.692 1.00 86.25 82 PHE A C 1
ATOM 673 O O . PHE A 1 82 ? -12.809 4.264 17.566 1.00 86.25 82 PHE A O 1
ATOM 680 N N . GLU A 1 83 ? -14.886 4.130 18.400 1.00 89.00 83 GLU A N 1
ATOM 681 C CA . GLU A 1 83 ? -14.671 2.843 19.064 1.00 89.00 83 GLU A CA 1
ATOM 682 C C . GLU A 1 83 ? -14.458 1.735 18.027 1.00 89.00 83 GLU A C 1
ATOM 684 O O . GLU A 1 83 ? -13.455 1.024 18.093 1.00 89.00 83 GLU A O 1
ATOM 689 N N . SER A 1 84 ? -15.311 1.672 17.004 1.00 88.88 84 SER A N 1
ATOM 690 C CA . SER A 1 84 ? -15.166 0.751 15.875 1.00 88.88 84 SER A CA 1
ATOM 691 C C . SER A 1 84 ? -13.866 0.968 15.106 1.00 88.88 84 SER A C 1
ATOM 693 O O . SER A 1 84 ? -13.143 0.008 14.836 1.00 88.88 84 SER A O 1
ATOM 695 N N . ILE A 1 85 ? -13.512 2.222 14.818 1.00 89.56 85 ILE A N 1
ATOM 696 C CA . ILE A 1 85 ? -12.231 2.567 14.183 1.00 89.56 85 ILE A CA 1
ATOM 697 C C . ILE A 1 85 ? -11.049 2.081 15.032 1.00 89.56 85 ILE A C 1
ATOM 699 O O . ILE A 1 85 ? -10.113 1.476 14.510 1.00 89.56 85 ILE A O 1
ATOM 703 N N . ASN A 1 86 ? -11.092 2.303 16.346 1.00 90.31 86 ASN A N 1
ATOM 704 C CA . ASN A 1 86 ? -10.028 1.886 17.253 1.00 90.31 86 ASN A CA 1
ATOM 705 C C . ASN A 1 86 ? -9.889 0.357 17.313 1.00 90.31 86 ASN A C 1
ATOM 707 O O . ASN A 1 86 ? -8.768 -0.143 17.329 1.00 90.31 86 ASN A O 1
ATOM 711 N N . MET A 1 87 ? -10.999 -0.386 17.295 1.00 94.12 87 MET A N 1
ATOM 712 C CA . MET A 1 87 ? -10.976 -1.854 17.257 1.00 94.12 87 MET A CA 1
ATOM 713 C C . MET A 1 87 ? -10.296 -2.388 15.990 1.00 94.12 87 MET A C 1
ATOM 715 O O . MET A 1 87 ? -9.486 -3.309 16.070 1.00 94.12 87 MET A O 1
ATOM 719 N N . ILE A 1 88 ? -10.562 -1.785 14.827 1.00 94.69 88 ILE A N 1
ATOM 720 C CA . ILE A 1 88 ? -9.904 -2.167 13.566 1.00 94.69 88 ILE A CA 1
ATOM 721 C C . ILE A 1 88 ? -8.409 -1.838 13.612 1.00 94.69 88 ILE A C 1
ATOM 723 O O . ILE A 1 88 ? -7.587 -2.660 13.209 1.00 94.69 88 ILE A O 1
ATOM 727 N N . LEU A 1 89 ? -8.046 -0.659 14.128 1.00 93.50 89 LEU A N 1
ATOM 728 C CA . LEU A 1 89 ? -6.649 -0.246 14.264 1.00 93.50 89 LEU A CA 1
ATOM 729 C C . LEU A 1 89 ? -5.857 -1.199 15.174 1.00 93.50 89 LEU A C 1
ATOM 731 O O . LEU A 1 89 ? -4.738 -1.571 14.816 1.00 93.50 89 LEU A O 1
ATOM 735 N N . GLU A 1 90 ? -6.418 -1.640 16.305 1.00 95.12 90 GLU A N 1
ATOM 736 C CA . GLU A 1 90 ? -5.759 -2.638 17.164 1.00 95.12 90 GLU A CA 1
ATOM 737 C C . GLU A 1 90 ? -5.543 -3.961 16.410 1.00 95.12 90 GLU A C 1
ATOM 739 O O . GLU A 1 90 ? -4.442 -4.506 16.452 1.00 95.12 90 GLU A O 1
ATOM 744 N N . VAL A 1 91 ? -6.523 -4.435 15.628 1.00 97.06 91 VAL A N 1
ATOM 745 C CA . VAL A 1 91 ? -6.338 -5.634 14.786 1.00 97.06 91 VAL A CA 1
ATOM 746 C C . VAL A 1 91 ? -5.226 -5.428 13.752 1.00 97.06 91 VAL A C 1
ATOM 748 O O . VAL A 1 91 ? -4.375 -6.299 13.575 1.00 97.06 91 VAL A O 1
ATOM 751 N N . TYR A 1 92 ? -5.186 -4.275 13.082 1.00 96.19 92 TYR A N 1
ATOM 752 C CA . TYR A 1 92 ? -4.128 -3.942 12.119 1.00 96.19 92 TYR A CA 1
ATOM 753 C C . TYR A 1 92 ? -2.739 -3.939 12.752 1.00 96.19 92 TYR A C 1
ATOM 755 O O . TYR A 1 92 ? -1.779 -4.421 12.148 1.00 96.19 92 TYR A O 1
ATOM 763 N N . LYS A 1 93 ? -2.635 -3.429 13.978 1.00 94.75 93 LYS A N 1
ATOM 764 C CA . LYS A 1 93 ? -1.402 -3.437 14.760 1.00 94.75 93 LYS A CA 1
ATOM 765 C C . LYS A 1 93 ? -0.993 -4.849 15.171 1.00 94.75 93 LYS A C 1
ATOM 767 O O . LYS A 1 93 ? 0.173 -5.190 15.023 1.00 94.75 93 LYS A O 1
ATOM 772 N N . GLU A 1 94 ? -1.921 -5.669 15.661 1.00 96.00 94 GLU A N 1
ATOM 773 C CA . GLU A 1 94 ? -1.642 -7.061 16.046 1.00 96.00 94 GLU A CA 1
ATOM 774 C C . GLU A 1 94 ? -1.180 -7.919 14.862 1.00 96.00 94 GLU A C 1
ATOM 776 O O . GLU A 1 94 ? -0.311 -8.775 15.019 1.00 96.00 94 GLU A O 1
ATOM 781 N N . ILE A 1 95 ? -1.754 -7.690 13.678 1.00 95.88 95 ILE A N 1
ATOM 782 C CA . ILE A 1 95 ? -1.379 -8.372 12.429 1.00 95.88 95 ILE A CA 1
ATOM 783 C C . ILE A 1 95 ? -0.074 -7.818 11.835 1.00 95.88 95 ILE A C 1
ATOM 785 O O . ILE A 1 95 ? 0.5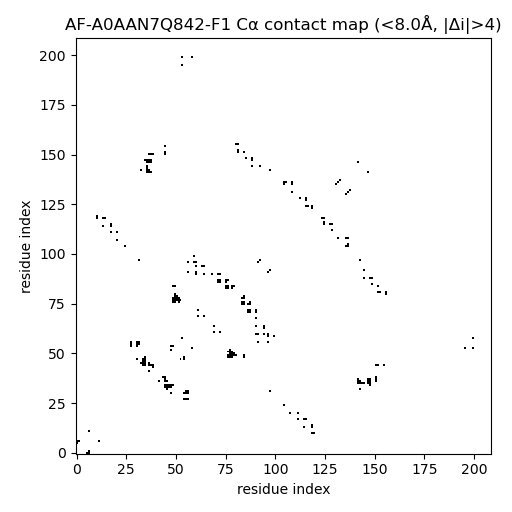45 -8.473 10.994 1.00 95.88 95 ILE A O 1
ATOM 789 N N . ASP A 1 96 ? 0.340 -6.630 12.272 1.00 95.50 96 ASP A N 1
ATOM 790 C CA . ASP A 1 96 ? 1.474 -5.879 11.743 1.00 95.50 96 ASP A CA 1
ATOM 791 C C . ASP A 1 96 ? 1.342 -5.591 10.235 1.00 95.50 96 ASP A C 1
ATOM 793 O O . ASP A 1 96 ? 2.202 -5.908 9.407 1.00 95.50 96 ASP A O 1
ATOM 797 N N . VAL A 1 97 ? 0.201 -5.003 9.850 1.00 94.69 97 VAL A N 1
ATOM 798 C CA . VAL A 1 97 ? -0.102 -4.680 8.440 1.00 94.69 97 VAL A CA 1
ATOM 799 C C . VAL A 1 97 ? 0.902 -3.703 7.824 1.00 94.69 97 VAL A C 1
ATOM 801 O O . VAL A 1 97 ? 1.133 -3.758 6.618 1.00 94.69 97 VAL A O 1
ATOM 804 N N . VAL A 1 98 ? 1.527 -2.845 8.639 1.00 92.25 98 VAL A N 1
ATOM 805 C CA . VAL A 1 98 ? 2.568 -1.908 8.190 1.00 92.25 98 VAL A CA 1
ATOM 806 C C . VAL A 1 98 ? 3.811 -2.675 7.757 1.00 92.25 98 VAL A C 1
ATOM 808 O O . VAL A 1 98 ? 4.286 -2.469 6.642 1.00 92.25 98 VAL A O 1
ATOM 811 N N . ASN A 1 99 ? 4.308 -3.612 8.571 1.00 93.62 99 ASN A N 1
ATOM 812 C CA . ASN A 1 99 ? 5.452 -4.421 8.160 1.00 93.62 99 ASN A CA 1
ATOM 813 C C . ASN A 1 99 ? 5.130 -5.260 6.912 1.00 93.62 99 ASN A C 1
ATOM 815 O O . ASN A 1 99 ? 5.935 -5.319 5.988 1.00 93.62 99 ASN A O 1
ATOM 819 N N . LYS A 1 100 ? 3.918 -5.820 6.809 1.00 94.94 100 LYS A N 1
ATOM 820 C CA . LYS A 1 100 ? 3.474 -6.537 5.595 1.00 94.94 100 LYS A CA 1
ATOM 821 C C . LYS A 1 100 ? 3.483 -5.655 4.348 1.00 94.94 100 LYS A C 1
ATOM 823 O O . LYS A 1 100 ? 3.823 -6.127 3.262 1.00 94.94 100 LYS A O 1
ATOM 828 N N . PHE A 1 101 ? 3.114 -4.385 4.488 1.00 94.69 101 PHE A N 1
ATOM 829 C CA . PHE A 1 101 ? 3.166 -3.424 3.391 1.00 94.69 101 PHE A CA 1
ATOM 830 C C . PHE A 1 101 ? 4.612 -3.145 2.969 1.00 94.69 101 PHE A C 1
ATOM 832 O O . PHE A 1 101 ? 4.920 -3.177 1.778 1.00 94.69 101 PHE A O 1
ATOM 839 N N . LEU A 1 102 ? 5.518 -2.958 3.932 1.00 93.25 102 LEU A N 1
ATOM 840 C CA . LEU A 1 102 ? 6.944 -2.760 3.662 1.00 93.25 102 LEU A CA 1
ATOM 841 C C . LEU A 1 102 ? 7.581 -3.998 3.012 1.00 93.25 102 LEU A C 1
ATOM 843 O O . LEU A 1 102 ? 8.330 -3.872 2.044 1.00 93.25 102 LEU A O 1
ATOM 847 N N . GLU A 1 103 ? 7.240 -5.202 3.468 1.00 94.88 103 GLU A N 1
ATOM 848 C CA . GLU A 1 103 ? 7.662 -6.457 2.834 1.00 94.88 103 GLU A CA 1
ATOM 849 C C . GLU A 1 103 ? 7.169 -6.548 1.382 1.00 94.88 103 GLU A C 1
ATOM 851 O O . GLU A 1 103 ? 7.937 -6.898 0.480 1.00 94.88 103 GLU A O 1
ATOM 856 N N . TYR A 1 104 ? 5.905 -6.187 1.130 1.00 95.62 104 TYR A N 1
ATOM 857 C CA . TYR A 1 104 ? 5.354 -6.102 -0.222 1.00 95.62 104 TYR A CA 1
ATOM 858 C C . TYR A 1 104 ? 6.109 -5.082 -1.085 1.00 95.62 104 TYR A C 1
ATOM 860 O O . TYR A 1 104 ? 6.491 -5.416 -2.209 1.00 95.62 104 TYR A O 1
ATOM 868 N N . LYS A 1 105 ? 6.382 -3.885 -0.554 1.00 94.69 105 LYS A N 1
ATOM 869 C CA . LYS A 1 105 ? 7.144 -2.819 -1.220 1.00 94.69 105 LYS A CA 1
ATOM 870 C C . LYS A 1 105 ? 8.511 -3.305 -1.686 1.00 94.69 105 LYS A C 1
ATOM 872 O O . LYS A 1 105 ? 8.822 -3.217 -2.873 1.00 94.69 105 LYS A O 1
ATOM 877 N N . TYR A 1 106 ? 9.317 -3.849 -0.776 1.00 95.69 106 TYR A N 1
ATOM 878 C CA . TYR A 1 106 ? 10.686 -4.254 -1.102 1.00 95.69 106 TYR A CA 1
ATOM 879 C C . TYR A 1 106 ? 10.729 -5.449 -2.054 1.00 95.69 106 TYR A C 1
ATOM 881 O O . TYR A 1 106 ? 11.517 -5.450 -3.001 1.00 95.69 106 TYR A O 1
ATOM 889 N N . ARG A 1 107 ? 9.819 -6.416 -1.889 1.00 97.00 107 ARG A N 1
ATOM 890 C CA . ARG A 1 107 ? 9.662 -7.512 -2.853 1.00 97.00 107 ARG A CA 1
ATOM 891 C C . ARG A 1 107 ? 9.321 -6.987 -4.248 1.00 97.00 107 ARG A C 1
ATOM 893 O O . ARG A 1 107 ? 9.923 -7.417 -5.231 1.00 97.00 107 ARG A O 1
ATOM 900 N N . LEU A 1 108 ? 8.387 -6.043 -4.337 1.00 95.00 108 LEU A N 1
ATOM 901 C CA . LEU A 1 108 ? 7.982 -5.449 -5.603 1.00 95.00 108 LEU A CA 1
ATOM 902 C C . LEU A 1 108 ? 9.131 -4.680 -6.268 1.00 95.00 108 LEU A C 1
ATOM 904 O O . LEU A 1 108 ? 9.322 -4.810 -7.476 1.00 95.00 108 LEU A O 1
ATOM 908 N N . ILE A 1 109 ? 9.910 -3.908 -5.505 1.00 95.19 109 ILE A N 1
ATOM 909 C CA . ILE A 1 109 ? 11.092 -3.195 -6.015 1.00 95.19 109 ILE A CA 1
ATOM 910 C C . ILE A 1 109 ? 12.069 -4.179 -6.669 1.00 95.19 109 ILE A C 1
ATOM 912 O O . ILE A 1 109 ? 12.530 -3.935 -7.786 1.00 95.19 109 ILE A O 1
ATOM 916 N N . ASP A 1 110 ? 12.355 -5.307 -6.019 1.00 96.94 110 ASP A N 1
ATOM 917 C CA . ASP A 1 110 ? 13.256 -6.327 -6.561 1.00 96.94 110 ASP A CA 1
ATOM 918 C C . ASP A 1 110 ? 12.717 -6.966 -7.847 1.00 96.94 110 ASP A C 1
ATOM 920 O O . ASP A 1 110 ? 13.466 -7.179 -8.808 1.00 96.94 110 ASP A O 1
ATOM 924 N N . GLU A 1 111 ? 11.419 -7.270 -7.891 1.00 96.19 111 GLU A N 1
ATOM 925 C CA . GLU A 1 111 ? 10.745 -7.796 -9.083 1.00 96.19 111 GLU A CA 1
ATOM 926 C C . GLU A 1 111 ? 10.787 -6.790 -10.244 1.00 96.19 111 GLU A C 1
ATOM 928 O O . GLU A 1 111 ? 11.164 -7.144 -11.366 1.00 96.19 111 GLU A O 1
ATOM 933 N N . LEU A 1 112 ? 10.468 -5.523 -9.973 1.00 95.12 112 LEU A N 1
ATOM 934 C CA . LEU A 1 112 ? 10.501 -4.442 -10.954 1.00 95.12 112 LEU A CA 1
ATOM 935 C C . LEU A 1 112 ? 11.913 -4.209 -11.482 1.00 95.12 112 LEU A C 1
ATOM 937 O O . LEU A 1 112 ? 12.093 -4.098 -12.691 1.00 95.12 112 LEU A O 1
ATOM 941 N N . LYS A 1 113 ? 12.934 -4.187 -10.615 1.00 96.81 113 LYS A N 1
ATOM 942 C CA . LYS A 1 113 ? 14.331 -3.992 -11.036 1.00 96.81 113 LYS A CA 1
ATOM 943 C C . LYS A 1 113 ? 14.777 -5.068 -12.028 1.00 96.81 113 LYS A C 1
ATOM 945 O O . LYS A 1 113 ? 15.460 -4.739 -13.003 1.00 96.81 113 LYS A O 1
ATOM 950 N N . LYS A 1 114 ? 14.357 -6.323 -11.817 1.00 96.62 114 LYS A N 1
ATOM 951 C CA . LYS A 1 114 ? 14.607 -7.445 -12.739 1.00 96.62 114 LYS A CA 1
ATOM 952 C C . LYS A 1 114 ? 13.856 -7.276 -14.059 1.00 96.62 114 LYS A C 1
ATOM 954 O O . LYS A 1 114 ? 14.464 -7.442 -15.111 1.00 96.62 114 LYS A O 1
ATOM 959 N N . GLU A 1 115 ? 12.570 -6.926 -14.027 1.00 94.94 115 GLU A N 1
ATOM 960 C CA . GLU A 1 115 ? 11.764 -6.769 -15.247 1.00 94.94 115 GLU A CA 1
ATOM 961 C C . GLU A 1 115 ? 12.209 -5.555 -16.079 1.00 94.94 115 GLU A C 1
ATOM 963 O O . GLU A 1 115 ? 12.401 -5.674 -17.289 1.00 94.94 115 GLU A O 1
ATOM 968 N N . ILE A 1 116 ? 12.496 -4.417 -15.440 1.00 95.69 116 ILE A N 1
ATOM 969 C CA . ILE A 1 116 ? 13.028 -3.207 -16.089 1.00 95.69 116 ILE A CA 1
ATOM 970 C C . ILE A 1 116 ? 14.352 -3.508 -16.796 1.00 95.69 116 ILE A C 1
ATOM 972 O O . ILE A 1 116 ? 14.560 -3.044 -17.917 1.00 95.69 116 ILE A O 1
ATOM 976 N N . ALA A 1 117 ? 15.228 -4.328 -16.205 1.00 96.19 117 ALA A N 1
ATOM 977 C CA . ALA A 1 117 ? 16.499 -4.704 -16.826 1.00 96.19 117 ALA A CA 1
ATOM 978 C C . ALA A 1 117 ? 16.326 -5.423 -18.181 1.00 96.19 117 ALA A C 1
ATOM 980 O O . ALA A 1 117 ? 17.240 -5.387 -19.005 1.00 96.19 117 ALA A O 1
ATOM 981 N N . THR A 1 118 ? 15.158 -6.026 -18.440 1.00 95.00 118 THR A N 1
ATOM 982 C CA . THR A 1 118 ? 14.845 -6.705 -19.711 1.00 95.00 118 THR A CA 1
ATOM 983 C C . THR A 1 118 ? 14.415 -5.759 -20.833 1.00 95.00 118 THR A C 1
ATOM 985 O O . THR A 1 118 ? 14.459 -6.141 -22.003 1.00 95.00 118 THR A O 1
ATOM 988 N N . LEU A 1 119 ? 14.022 -4.517 -20.519 1.00 93.19 119 LEU A N 1
ATOM 989 C CA . LEU A 1 119 ? 13.625 -3.541 -21.534 1.00 93.19 119 LEU A CA 1
ATOM 990 C C . LEU A 1 119 ? 14.810 -3.234 -22.452 1.00 93.19 119 LEU A C 1
ATOM 992 O O . LEU A 1 119 ? 15.898 -2.904 -21.983 1.00 93.19 119 LEU A O 1
ATOM 996 N N . SER A 1 120 ? 14.601 -3.264 -23.767 1.00 92.38 120 SER A N 1
ATOM 997 C CA . SER A 1 120 ? 15.675 -3.054 -24.749 1.00 92.38 120 SER A CA 1
ATOM 998 C C . SER A 1 120 ? 16.192 -1.608 -24.773 1.00 92.38 120 SER A C 1
ATOM 1000 O O . SER A 1 120 ? 17.392 -1.370 -24.940 1.00 92.38 120 SER A O 1
ATOM 1002 N N . LEU A 1 121 ? 15.319 -0.624 -24.532 1.00 90.44 121 LEU A N 1
ATOM 1003 C CA . LEU A 1 121 ? 15.654 0.799 -24.619 1.00 90.44 121 LEU A CA 1
ATOM 1004 C C . LEU A 1 121 ? 16.181 1.360 -23.294 1.00 90.44 121 LEU A C 1
ATOM 1006 O O . LEU A 1 121 ? 15.441 1.469 -22.317 1.00 90.44 121 LEU A O 1
ATOM 1010 N N . LYS A 1 122 ? 17.440 1.821 -23.292 1.00 92.38 122 LYS A N 1
ATOM 1011 C CA . LYS A 1 122 ? 18.063 2.456 -22.117 1.00 92.38 122 LYS A CA 1
ATOM 1012 C C . LYS A 1 122 ? 17.254 3.639 -21.560 1.00 92.38 122 LYS A C 1
ATOM 1014 O O . LYS A 1 122 ? 17.019 3.625 -20.358 1.00 92.38 122 LYS A O 1
ATOM 1019 N N . PRO A 1 123 ? 16.760 4.599 -22.371 1.00 89.56 123 PRO A N 1
ATOM 1020 C CA . PRO A 1 123 ? 15.995 5.723 -21.828 1.00 89.56 123 PRO A CA 1
ATOM 1021 C C . PRO A 1 123 ? 14.727 5.291 -21.081 1.00 89.56 123 PRO A C 1
ATOM 1023 O O . PRO A 1 123 ? 14.326 5.938 -20.122 1.00 89.56 123 PRO A O 1
ATOM 1026 N N . LEU A 1 124 ? 14.105 4.182 -21.499 1.00 88.31 124 LEU A N 1
ATOM 1027 C CA . LEU A 1 124 ? 12.918 3.653 -20.835 1.00 88.31 124 LEU A CA 1
ATOM 1028 C C . LEU A 1 124 ? 13.272 2.985 -19.503 1.00 88.31 124 LEU A C 1
ATOM 1030 O O . LEU A 1 124 ? 12.539 3.144 -18.533 1.00 88.31 124 LEU A O 1
ATOM 1034 N N . ARG A 1 125 ? 14.416 2.289 -19.442 1.00 94.69 125 ARG A N 1
ATOM 1035 C CA . ARG A 1 125 ? 14.946 1.749 -18.183 1.00 94.69 125 ARG A CA 1
ATOM 1036 C C . ARG A 1 125 ? 15.255 2.852 -17.187 1.00 94.69 125 ARG A C 1
ATOM 1038 O O . ARG A 1 125 ? 14.781 2.783 -16.062 1.00 94.69 125 ARG A O 1
ATOM 1045 N N . ASP A 1 126 ? 16.003 3.865 -17.623 1.00 90.00 126 ASP A N 1
ATOM 1046 C CA . ASP A 1 126 ? 16.386 5.002 -16.782 1.00 90.00 126 ASP A CA 1
ATOM 1047 C C . ASP A 1 126 ? 15.137 5.693 -16.204 1.00 90.00 126 ASP A C 1
ATOM 1049 O O . ASP A 1 126 ? 15.085 5.961 -15.008 1.00 90.00 126 ASP A O 1
ATOM 1053 N N . LEU A 1 127 ? 14.101 5.896 -17.030 1.00 89.19 127 LEU A N 1
ATOM 1054 C CA . LEU A 1 127 ? 12.817 6.448 -16.589 1.00 89.19 127 LEU A CA 1
ATOM 1055 C C . LEU A 1 127 ? 12.137 5.574 -15.524 1.00 89.19 127 LEU A C 1
ATOM 1057 O O . LEU A 1 127 ? 11.649 6.094 -14.526 1.00 89.19 127 LEU A O 1
ATOM 1061 N N . CYS A 1 128 ? 12.088 4.255 -15.726 1.00 89.06 128 CYS A N 1
ATOM 1062 C CA . CYS A 1 128 ? 11.439 3.357 -14.770 1.00 89.06 128 CYS A CA 1
ATOM 1063 C C . CYS A 1 128 ? 12.208 3.270 -13.445 1.00 89.06 128 CYS A C 1
ATOM 1065 O O . CYS A 1 128 ? 11.578 3.186 -12.395 1.00 89.06 128 CYS A O 1
ATOM 1067 N N . TYR A 1 129 ? 13.545 3.303 -13.477 1.00 93.62 129 TYR A N 1
ATOM 1068 C CA . TYR A 1 129 ? 14.356 3.345 -12.258 1.00 93.62 129 TYR A CA 1
ATOM 1069 C C . TYR A 1 129 ? 14.157 4.652 -11.492 1.00 93.62 129 TYR A C 1
ATOM 1071 O O . TYR A 1 129 ? 13.888 4.596 -10.299 1.00 93.62 129 TYR A O 1
ATOM 1079 N N . ALA A 1 130 ? 14.162 5.800 -12.179 1.00 89.31 130 ALA A N 1
ATOM 1080 C CA . ALA A 1 130 ? 13.846 7.080 -11.544 1.00 89.31 130 ALA A CA 1
ATOM 1081 C C . ALA A 1 130 ? 12.458 7.060 -10.879 1.00 89.31 130 ALA A C 1
ATOM 1083 O O . ALA A 1 130 ? 12.298 7.545 -9.766 1.00 89.31 130 ALA A O 1
ATOM 1084 N N . HIS A 1 131 ? 11.465 6.425 -11.514 1.00 87.94 131 HIS A N 1
ATOM 1085 C CA . HIS A 1 131 ? 10.128 6.282 -10.929 1.00 87.94 131 HIS A CA 1
ATOM 1086 C C . HIS A 1 131 ? 10.112 5.418 -9.657 1.00 87.94 131 HIS A C 1
ATOM 1088 O O . HIS A 1 131 ? 9.336 5.689 -8.741 1.00 87.94 131 HIS A O 1
ATOM 1094 N N . ILE A 1 132 ? 10.948 4.377 -9.584 1.00 89.06 132 ILE A N 1
ATOM 1095 C CA . ILE A 1 132 ? 11.115 3.591 -8.353 1.00 89.06 132 ILE A CA 1
ATOM 1096 C C . ILE A 1 132 ? 11.689 4.480 -7.254 1.00 89.06 132 ILE A C 1
ATOM 1098 O O . ILE A 1 132 ? 11.101 4.545 -6.178 1.00 89.06 132 ILE A O 1
ATOM 1102 N N . ASP A 1 133 ? 12.791 5.166 -7.539 1.00 88.06 133 ASP A N 1
ATOM 1103 C CA . ASP A 1 133 ? 13.525 5.949 -6.545 1.00 88.06 133 ASP A CA 1
ATOM 1104 C C . ASP A 1 133 ? 12.690 7.132 -6.018 1.00 88.06 133 ASP A C 1
ATOM 1106 O O . ASP A 1 133 ? 12.728 7.442 -4.832 1.00 88.06 133 ASP A O 1
ATOM 1110 N N . GLU A 1 134 ? 11.895 7.777 -6.878 1.00 87.50 134 GLU A N 1
ATOM 1111 C CA . GLU A 1 134 ? 11.096 8.951 -6.503 1.00 87.50 134 GLU A CA 1
ATOM 1112 C C . GLU A 1 134 ? 9.769 8.613 -5.805 1.00 87.50 134 GLU A C 1
ATOM 1114 O O . GLU A 1 134 ? 9.310 9.395 -4.973 1.00 87.50 134 GLU A O 1
ATOM 1119 N N . TYR A 1 135 ? 9.123 7.489 -6.145 1.00 84.44 135 TYR A N 1
ATOM 1120 C CA . TYR A 1 135 ? 7.730 7.227 -5.733 1.00 84.44 135 TYR A CA 1
ATOM 1121 C C . TYR A 1 135 ? 7.507 5.901 -5.004 1.00 84.44 135 TYR A C 1
ATOM 1123 O O . TYR A 1 135 ? 6.399 5.653 -4.526 1.00 84.44 135 TYR A O 1
ATOM 1131 N N . ILE A 1 136 ? 8.496 5.008 -4.963 1.00 85.25 136 ILE A N 1
ATOM 1132 C CA . ILE A 1 136 ? 8.343 3.675 -4.361 1.00 85.25 136 ILE A CA 1
ATOM 1133 C C . ILE A 1 136 ? 9.344 3.494 -3.241 1.00 85.25 136 ILE A C 1
ATOM 1135 O O . ILE A 1 136 ? 8.938 3.244 -2.112 1.00 85.25 136 ILE A O 1
ATOM 1139 N N . ASP A 1 137 ? 10.631 3.652 -3.527 1.00 88.62 137 ASP A N 1
ATOM 1140 C CA . ASP A 1 137 ? 11.709 3.500 -2.550 1.00 88.62 137 ASP A CA 1
ATOM 1141 C C . ASP A 1 137 ? 11.889 4.774 -1.715 1.00 88.62 137 ASP A C 1
ATOM 1143 O O . ASP A 1 137 ? 12.968 5.349 -1.604 1.00 88.62 137 ASP A O 1
ATOM 1147 N N . ILE A 1 138 ? 10.775 5.243 -1.160 1.00 85.69 138 ILE A N 1
ATOM 1148 C CA . ILE A 1 138 ? 10.727 6.384 -0.259 1.00 85.69 138 ILE A CA 1
ATOM 1149 C C . ILE A 1 138 ? 10.692 5.907 1.191 1.00 85.69 138 ILE A C 1
ATOM 1151 O O . ILE A 1 138 ? 10.153 4.838 1.518 1.00 85.69 138 ILE A O 1
ATOM 1155 N N . GLU A 1 139 ? 11.273 6.719 2.071 1.00 80.62 139 GLU A N 1
ATOM 1156 C CA . GLU A 1 139 ? 11.208 6.495 3.508 1.00 80.62 139 GLU A CA 1
ATOM 1157 C C . GLU A 1 139 ? 9.794 6.769 4.024 1.00 80.62 139 GLU A C 1
ATOM 1159 O O . GLU A 1 139 ? 9.243 7.858 3.868 1.00 80.62 139 GLU A O 1
ATOM 1164 N N . GLU A 1 140 ? 9.219 5.776 4.692 1.00 78.31 140 GLU A N 1
ATOM 1165 C CA . GLU A 1 140 ? 7.859 5.825 5.232 1.00 78.31 140 GLU A CA 1
ATOM 1166 C C . GLU A 1 140 ? 7.891 5.827 6.764 1.00 78.31 140 GLU A C 1
ATOM 1168 O O . GLU A 1 140 ? 7.113 5.158 7.440 1.00 78.31 140 GLU A O 1
ATOM 1173 N N . ASN A 1 141 ? 8.809 6.619 7.326 1.00 73.69 141 ASN A N 1
ATOM 1174 C CA . ASN A 1 141 ? 9.055 6.724 8.772 1.00 73.69 141 ASN A CA 1
ATOM 1175 C C . ASN A 1 141 ? 7.851 7.278 9.564 1.00 73.69 141 ASN A C 1
ATOM 1177 O O . ASN A 1 141 ? 7.891 7.335 10.790 1.00 73.69 141 ASN A O 1
ATOM 1181 N N . PHE A 1 142 ? 6.800 7.721 8.872 1.00 71.19 142 PHE A N 1
ATOM 1182 C CA . PHE A 1 142 ? 5.566 8.257 9.444 1.00 71.19 142 PHE A CA 1
ATOM 1183 C C . PHE A 1 142 ? 4.467 7.201 9.638 1.00 71.19 142 PHE A C 1
ATOM 1185 O O . PHE A 1 142 ? 3.433 7.524 10.219 1.00 71.19 142 PHE A O 1
ATOM 1192 N N . LEU A 1 143 ? 4.662 5.958 9.175 1.00 78.50 143 LEU A N 1
ATOM 1193 C CA . LEU A 1 143 ? 3.703 4.865 9.368 1.00 78.50 143 LEU A CA 1
ATOM 1194 C C . LEU A 1 143 ? 3.723 4.370 10.823 1.00 78.50 143 LEU A C 1
ATOM 1196 O O . LEU A 1 143 ? 4.273 3.318 11.141 1.00 78.50 143 LEU A O 1
ATOM 1200 N N . ASP A 1 144 ? 3.127 5.155 11.718 1.00 79.00 144 ASP A N 1
ATOM 1201 C CA . ASP A 1 144 ? 3.085 4.905 13.159 1.00 79.00 144 ASP A CA 1
ATOM 1202 C C . ASP A 1 144 ? 1.637 4.748 13.641 1.00 79.00 144 ASP A C 1
ATOM 1204 O O . ASP A 1 144 ? 0.758 5.580 13.397 1.00 79.00 144 ASP A O 1
ATOM 1208 N N . TYR A 1 145 ? 1.395 3.677 14.394 1.00 81.31 145 TYR A N 1
ATOM 1209 C CA . TYR A 1 145 ? 0.120 3.395 15.045 1.00 81.31 145 TYR A CA 1
ATOM 1210 C C . TYR A 1 145 ? -0.430 4.565 15.879 1.00 81.31 145 TYR A C 1
ATOM 1212 O O . TYR A 1 145 ? -1.624 4.869 15.861 1.00 81.31 145 TYR A O 1
ATOM 1220 N N . ASN A 1 146 ? 0.444 5.238 16.622 1.00 81.50 146 ASN A N 1
ATOM 1221 C CA . ASN A 1 146 ? 0.088 6.359 17.479 1.00 81.50 146 ASN A CA 1
ATOM 1222 C C . ASN A 1 146 ? -0.330 7.582 16.660 1.00 81.50 146 ASN A C 1
ATOM 1224 O O . ASN A 1 146 ? -1.205 8.327 17.107 1.00 81.50 146 ASN A O 1
ATOM 1228 N N . VAL A 1 147 ? 0.254 7.773 15.470 1.00 80.31 147 VAL A N 1
ATOM 1229 C CA . VAL A 1 147 ? -0.169 8.816 14.524 1.00 80.31 147 VAL A CA 1
ATOM 1230 C C . VAL A 1 147 ? -1.577 8.504 14.026 1.00 80.31 147 VAL A C 1
ATOM 1232 O O . VAL A 1 147 ? -2.455 9.353 14.176 1.00 80.31 147 VAL A O 1
ATOM 1235 N N . ALA A 1 148 ? -1.838 7.271 13.578 1.00 80.25 148 ALA A N 1
ATOM 1236 C CA . ALA A 1 148 ? -3.172 6.847 13.138 1.00 80.25 148 ALA A CA 1
ATOM 1237 C C . ALA A 1 148 ? -4.241 7.078 14.225 1.00 80.25 148 ALA A C 1
ATOM 1239 O O . ALA A 1 148 ? -5.253 7.740 13.986 1.00 80.25 148 ALA A O 1
ATOM 1240 N N . ILE A 1 149 ? -3.994 6.629 15.464 1.00 81.88 149 ILE A N 1
ATOM 1241 C CA . ILE A 1 149 ? -4.915 6.869 16.587 1.00 81.88 149 ILE A CA 1
ATOM 1242 C C . ILE A 1 149 ? -5.107 8.363 16.861 1.00 81.88 149 ILE A C 1
ATOM 1244 O O . ILE A 1 149 ? -6.237 8.805 17.091 1.00 81.88 149 ILE A O 1
ATOM 1248 N N . LYS A 1 150 ? -4.023 9.148 16.909 1.00 84.06 150 LYS A N 1
ATOM 1249 C CA . LYS A 1 150 ? -4.080 10.592 17.189 1.00 84.06 150 LYS A CA 1
ATOM 1250 C C . LYS A 1 150 ? -4.959 11.290 16.152 1.00 84.06 150 LYS A C 1
ATOM 1252 O O . LYS A 1 150 ? -5.869 12.025 16.543 1.00 84.06 150 LYS A O 1
ATOM 1257 N N . THR A 1 151 ? -4.718 11.020 14.872 1.00 80.50 151 THR A N 1
ATOM 1258 C CA . THR A 1 151 ? -5.454 11.584 13.738 1.00 80.50 151 THR A CA 1
ATOM 1259 C C . THR A 1 151 ? -6.942 11.230 13.809 1.00 80.50 151 THR A C 1
ATOM 1261 O O . THR A 1 151 ? -7.796 12.119 13.779 1.00 80.50 151 THR A O 1
ATOM 1264 N N . GLN A 1 152 ? -7.280 9.955 14.024 1.00 76.94 152 GLN A N 1
ATOM 1265 C CA . GLN A 1 152 ? -8.679 9.514 14.098 1.00 76.94 152 GLN A CA 1
ATOM 1266 C C . GLN A 1 152 ? -9.409 10.071 15.336 1.00 76.94 152 GLN A C 1
ATOM 1268 O O . GLN A 1 152 ? -10.571 10.476 15.259 1.00 76.94 152 GLN A O 1
ATOM 1273 N N . LYS A 1 153 ? -8.720 10.211 16.479 1.00 80.12 153 LYS A N 1
ATOM 1274 C CA . LYS A 1 153 ? -9.269 10.899 17.665 1.00 80.12 153 LYS A CA 1
ATOM 1275 C C . LYS A 1 153 ? -9.545 12.379 17.406 1.00 80.12 153 LYS A C 1
ATOM 1277 O O . LYS A 1 153 ? -10.509 12.922 17.951 1.00 80.12 153 LYS A O 1
ATOM 1282 N N . GLN A 1 154 ? -8.687 13.058 16.645 1.00 78.00 154 GLN A N 1
ATOM 1283 C CA . GLN A 1 154 ? -8.885 14.463 16.283 1.00 78.00 154 GLN A CA 1
ATOM 1284 C C . GLN A 1 154 ? -10.101 14.631 15.365 1.00 78.00 154 GLN A C 1
ATOM 1286 O O . GLN A 1 154 ? -10.918 15.513 15.635 1.00 78.00 154 GLN A O 1
ATOM 1291 N N . LEU A 1 155 ? -10.282 13.740 14.383 1.00 74.69 155 LEU A N 1
ATOM 1292 C CA . LEU A 1 155 ? -11.464 13.721 13.515 1.00 74.69 155 LEU A CA 1
ATOM 1293 C C . LEU A 1 155 ? -12.763 13.521 14.304 1.00 74.69 155 LEU A C 1
ATOM 1295 O O . LEU A 1 155 ? -13.710 14.295 14.162 1.00 74.69 155 LEU A O 1
ATOM 1299 N N . ALA A 1 156 ? -12.805 12.518 15.184 1.00 74.12 156 ALA A N 1
ATOM 1300 C CA . ALA A 1 156 ? -13.992 12.248 15.994 1.00 74.12 156 ALA A CA 1
ATOM 1301 C C . ALA A 1 156 ? -14.389 13.468 16.851 1.00 74.12 156 ALA A C 1
ATOM 1303 O O . ALA A 1 156 ? -15.569 13.797 16.992 1.00 74.12 156 ALA A O 1
ATOM 1304 N N . LYS A 1 157 ? -13.399 14.202 17.383 1.00 74.06 157 LYS A N 1
ATOM 1305 C CA . LYS A 1 157 ? -13.632 15.454 18.120 1.00 74.06 157 LYS A CA 1
ATOM 1306 C C . LYS A 1 157 ? -14.131 16.588 17.225 1.00 74.06 157 LYS A C 1
ATOM 1308 O O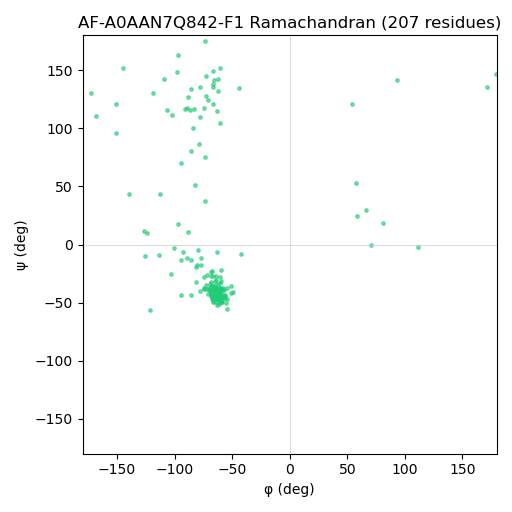 . LYS A 1 157 ? -14.970 17.363 17.684 1.00 74.06 157 LYS A O 1
ATOM 1313 N N . SER A 1 158 ? -13.622 16.731 15.999 1.00 71.31 158 SER A N 1
ATOM 1314 C CA . SER A 1 158 ? -14.085 17.782 15.083 1.00 71.31 158 SER A CA 1
ATOM 1315 C C . SER A 1 158 ? -15.509 17.531 14.603 1.00 71.31 158 SER A C 1
ATOM 1317 O O . SER A 1 158 ? -16.292 18.474 14.581 1.00 71.31 158 SER A O 1
ATOM 1319 N N . LEU A 1 159 ? -15.871 16.279 14.308 1.00 66.69 159 LEU A N 1
ATOM 1320 C CA . LEU A 1 159 ? -17.234 15.902 13.920 1.00 66.69 159 LEU A CA 1
ATOM 1321 C C . LEU A 1 159 ? -18.224 16.170 15.061 1.00 66.69 159 LEU A C 1
ATOM 1323 O O . LEU A 1 159 ? -19.221 16.852 14.856 1.00 66.69 159 LEU A O 1
ATOM 1327 N N . ASN A 1 160 ? -17.897 15.772 16.294 1.00 61.66 160 ASN A N 1
ATOM 1328 C CA . ASN A 1 160 ? -18.744 16.070 17.455 1.00 61.66 160 ASN A CA 1
ATOM 1329 C C . ASN A 1 160 ? -18.853 17.575 17.766 1.00 61.66 160 ASN A C 1
ATOM 1331 O O . ASN A 1 160 ? -19.895 18.017 18.237 1.00 61.66 160 ASN A O 1
ATOM 1335 N N . LYS A 1 161 ? -17.815 18.381 17.493 1.00 47.28 161 LYS A N 1
ATOM 1336 C CA . LYS A 1 161 ? -17.897 19.851 17.595 1.00 47.28 161 LYS A CA 1
ATOM 1337 C C . LYS A 1 161 ? -18.722 20.483 16.473 1.00 47.28 161 LYS A C 1
ATOM 1339 O O . LYS A 1 161 ? -19.383 21.477 16.729 1.00 47.28 161 LYS A O 1
ATOM 1344 N N . GLN A 1 162 ? -18.682 19.933 15.260 1.00 46.38 162 GLN A N 1
ATOM 1345 C CA . GLN A 1 162 ? -19.504 20.400 14.138 1.00 46.38 162 GLN A CA 1
ATOM 1346 C C . GLN A 1 162 ? -20.985 20.031 14.296 1.00 46.38 162 GLN A C 1
ATOM 1348 O O . GLN A 1 162 ? -21.839 20.741 13.780 1.00 46.38 162 GLN A O 1
ATOM 1353 N N . VAL A 1 163 ? -21.301 18.960 15.031 1.00 40.62 163 VAL A N 1
ATOM 1354 C CA . VAL A 1 163 ? -22.686 18.566 15.357 1.00 40.62 163 VAL A CA 1
ATOM 1355 C C . VAL A 1 163 ? -23.293 19.432 16.479 1.00 40.62 163 VAL A C 1
ATOM 1357 O O . VAL A 1 163 ? -24.505 19.427 16.678 1.00 40.62 163 VAL A O 1
ATOM 1360 N N . LEU A 1 164 ? -22.487 20.235 17.180 1.00 34.81 164 LEU A N 1
ATOM 1361 C CA . LEU A 1 164 ? -22.949 21.186 18.193 1.00 34.81 164 LEU A CA 1
ATOM 1362 C C . LEU A 1 164 ? -23.147 22.579 17.581 1.00 34.81 164 LEU A C 1
ATOM 1364 O O . LEU A 1 164 ? -22.394 23.500 17.888 1.00 34.81 164 LEU A O 1
ATOM 1368 N N . ASP A 1 165 ? -24.165 22.736 16.734 1.00 33.09 165 ASP A N 1
ATOM 1369 C CA . ASP A 1 165 ? -24.761 24.056 16.504 1.00 33.09 165 ASP A CA 1
ATOM 1370 C C . ASP A 1 165 ? -26.126 24.104 17.209 1.00 33.09 165 ASP A C 1
ATOM 1372 O O . ASP A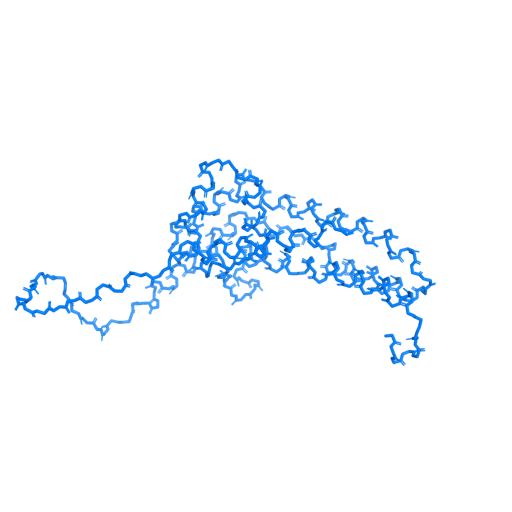 1 165 ? -27.038 23.315 16.943 1.00 33.09 165 ASP A O 1
ATOM 1376 N N . GLU A 1 166 ? -26.212 24.982 18.207 1.00 38.00 166 GLU A N 1
ATOM 1377 C CA . GLU A 1 166 ? -27.168 25.004 19.323 1.00 38.00 166 GLU A CA 1
ATOM 1378 C C . GLU A 1 166 ? -28.603 25.439 18.952 1.00 38.00 166 GLU A C 1
ATOM 1380 O O . GLU A 1 166 ? -29.254 26.129 19.732 1.00 38.00 166 GLU A O 1
ATOM 1385 N N . ASN A 1 167 ? -29.150 25.063 17.790 1.00 33.75 167 ASN A N 1
ATOM 1386 C CA . ASN A 1 167 ? -30.493 25.526 17.395 1.00 33.75 167 ASN A CA 1
ATOM 1387 C C . ASN A 1 167 ? -31.410 24.499 16.716 1.00 33.75 167 ASN A C 1
ATOM 1389 O O . ASN A 1 167 ? -32.184 24.834 15.820 1.00 33.75 167 ASN A O 1
ATOM 1393 N N . SER A 1 168 ? -31.456 23.275 17.242 1.00 26.80 168 SER A N 1
ATOM 1394 C CA . SER A 1 168 ? -32.670 22.454 17.105 1.00 26.80 168 SER A CA 1
ATOM 1395 C C . SER A 1 168 ? -32.841 21.482 18.277 1.00 26.80 168 SER A C 1
ATOM 1397 O O . SER A 1 168 ? -32.282 20.391 18.296 1.00 26.80 168 SER A O 1
ATOM 1399 N N . TYR A 1 169 ? -33.639 21.904 19.261 1.00 24.53 169 TYR A N 1
ATOM 1400 C CA . TYR A 1 169 ? -34.275 21.061 20.285 1.00 24.53 169 TYR A CA 1
ATOM 1401 C C . TYR A 1 169 ? -35.206 20.023 19.595 1.00 24.53 169 TYR A C 1
ATOM 1403 O O . TYR A 1 169 ? -35.724 20.309 18.518 1.00 24.53 169 TYR A O 1
ATOM 1411 N N . ILE A 1 170 ? -35.488 18.817 20.118 1.00 27.61 170 ILE A N 1
ATOM 1412 C CA . ILE A 1 170 ? -36.349 18.536 21.289 1.00 27.61 170 ILE A CA 1
ATOM 1413 C C . ILE A 1 170 ? -36.278 17.029 21.683 1.00 27.61 170 ILE A C 1
ATOM 1415 O O . ILE A 1 170 ? -36.484 16.161 20.843 1.00 27.61 170 ILE A O 1
ATOM 1419 N N . ILE A 1 171 ? -36.040 16.799 22.987 1.00 23.73 171 ILE A N 1
ATOM 1420 C CA . ILE A 1 171 ? -36.634 15.849 23.970 1.00 23.73 171 ILE A CA 1
ATOM 1421 C C . ILE A 1 171 ? -36.683 14.328 23.676 1.00 23.73 1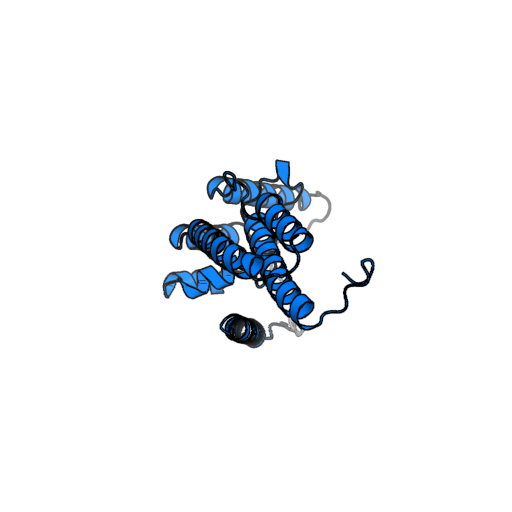71 ILE A C 1
ATOM 1423 O O . ILE A 1 171 ? -37.392 13.848 22.798 1.00 23.73 171 ILE A O 1
ATOM 1427 N N . LEU A 1 172 ? -36.039 13.561 24.570 1.00 36.78 172 LEU A N 1
ATOM 1428 C CA . LEU A 1 172 ? -36.354 12.160 24.879 1.00 36.78 172 LEU A CA 1
ATOM 1429 C C . LEU A 1 172 ? -37.642 12.084 25.722 1.00 36.78 172 LEU A C 1
ATOM 1431 O O . LEU A 1 172 ? -37.617 12.560 26.854 1.00 36.78 172 LEU A O 1
ATOM 1435 N N . SER A 1 173 ? -38.715 11.456 25.229 1.00 28.33 173 SER A N 1
ATOM 1436 C CA . SER A 1 173 ? -39.649 10.637 26.033 1.00 28.33 173 SER A CA 1
ATOM 1437 C C . SER A 1 173 ? -40.790 10.070 25.180 1.00 28.33 173 SER A C 1
ATOM 1439 O O . SER A 1 173 ? -41.235 10.688 24.220 1.00 28.33 173 SER A O 1
ATOM 1441 N N . GLU A 1 174 ? -41.223 8.879 25.571 1.00 37.19 174 GLU A N 1
ATOM 1442 C CA . GLU A 1 174 ? -42.261 8.002 25.025 1.00 37.19 174 GLU A CA 1
ATOM 1443 C C . GLU A 1 174 ? -43.578 8.695 24.620 1.00 37.19 174 GLU A C 1
ATOM 1445 O O . GLU A 1 174 ? -44.124 9.466 25.396 1.00 37.19 174 GLU A O 1
ATOM 1450 N N . ASP A 1 175 ? -44.106 8.348 23.436 1.00 28.50 175 ASP A N 1
ATOM 1451 C CA . ASP A 1 175 ? -45.538 8.099 23.192 1.00 28.50 175 ASP A CA 1
ATOM 1452 C C . ASP A 1 175 ? -45.723 7.440 21.806 1.00 28.50 175 ASP A C 1
ATOM 1454 O O . ASP A 1 175 ? -45.484 8.032 20.751 1.00 28.50 175 ASP A O 1
ATOM 1458 N N . VAL A 1 176 ? -46.116 6.163 21.805 1.00 37.66 176 VAL A N 1
ATOM 1459 C CA . VAL A 1 176 ? -46.437 5.380 20.600 1.00 37.66 176 VAL A CA 1
ATOM 1460 C C . VAL A 1 176 ? -47.933 5.523 20.310 1.00 37.66 176 VAL A C 1
ATOM 1462 O O . VAL A 1 176 ? -48.761 5.066 21.094 1.00 37.66 176 VAL A O 1
ATOM 1465 N N . GLU A 1 177 ? -48.298 6.117 19.170 1.00 34.41 177 GLU A N 1
ATOM 1466 C CA . GLU A 1 177 ? -49.703 6.252 18.754 1.00 34.41 177 GLU A CA 1
ATOM 1467 C C . GLU A 1 177 ? -50.304 4.904 18.285 1.00 34.41 177 GLU A C 1
ATOM 1469 O O . GLU A 1 177 ? -49.767 4.272 17.363 1.00 34.41 177 GLU A O 1
ATOM 1474 N N . PRO A 1 178 ? -51.463 4.465 18.822 1.00 27.08 178 PRO A N 1
ATOM 1475 C CA . PRO A 1 178 ? -52.159 3.276 18.338 1.00 27.08 178 PRO A CA 1
ATOM 1476 C C . PRO A 1 178 ? -52.699 3.487 16.915 1.00 27.08 178 PRO A C 1
ATOM 1478 O O . PRO A 1 178 ? -53.525 4.364 16.676 1.00 27.08 178 PRO A O 1
ATOM 1481 N N . GLY A 1 179 ? -52.272 2.646 15.967 1.00 34.41 179 GLY A N 1
ATOM 1482 C CA . GLY A 1 179 ? -52.853 2.577 14.617 1.00 34.41 179 GLY A CA 1
ATOM 1483 C C . GLY A 1 179 ? -51.968 3.063 13.463 1.00 34.41 179 GLY A C 1
ATOM 1484 O O . GLY A 1 179 ? -52.367 2.918 12.307 1.00 34.41 179 GLY A O 1
ATOM 1485 N N . LYS A 1 180 ? -50.751 3.562 13.718 1.00 30.30 180 LYS A N 1
ATOM 1486 C CA . LYS A 1 180 ? -49.762 3.820 12.654 1.00 30.30 180 LYS A CA 1
ATOM 1487 C C . LYS A 1 180 ? -48.902 2.585 12.381 1.00 30.30 180 LYS A C 1
ATOM 1489 O O . LYS A 1 180 ? -48.274 2.025 13.274 1.00 30.30 180 LYS A O 1
ATOM 1494 N N . ARG A 1 181 ? -48.836 2.168 11.112 1.00 25.50 181 ARG A N 1
ATOM 1495 C CA . ARG A 1 181 ? -47.838 1.199 10.635 1.00 25.50 181 ARG A CA 1
ATOM 1496 C C . ARG A 1 181 ? -46.503 1.916 10.447 1.00 25.50 181 ARG A C 1
ATOM 1498 O O . ARG A 1 181 ? -46.350 2.684 9.502 1.00 25.50 181 ARG A O 1
ATOM 1505 N N . TYR A 1 182 ? -45.537 1.620 11.308 1.00 33.12 182 TYR A N 1
ATOM 1506 C CA . TYR A 1 182 ? -44.143 2.001 11.106 1.00 33.12 182 TYR A CA 1
ATOM 1507 C C . TYR A 1 182 ? -43.457 0.922 10.267 1.00 33.12 182 TYR A C 1
ATOM 1509 O O . TYR A 1 182 ? -43.360 -0.234 10.677 1.00 33.12 182 TYR A O 1
ATOM 1517 N N . SER A 1 183 ? -43.008 1.276 9.065 1.00 24.30 183 SER A N 1
ATOM 1518 C CA . SER A 1 183 ? -42.177 0.387 8.258 1.00 24.30 183 SER A CA 1
ATOM 1519 C C . SER A 1 183 ? -40.720 0.530 8.691 1.00 24.30 183 SER A C 1
ATOM 1521 O O . SER A 1 183 ? -40.036 1.463 8.271 1.00 24.30 183 SER A O 1
ATOM 1523 N N . LEU A 1 184 ? -40.240 -0.414 9.502 1.00 23.28 184 LEU A N 1
ATOM 1524 C CA . LEU A 1 184 ? -38.813 -0.704 9.620 1.00 23.28 184 LEU A CA 1
ATOM 1525 C C . LEU A 1 184 ? -38.308 -1.140 8.240 1.00 23.28 184 LEU A C 1
ATOM 1527 O O . LEU A 1 184 ? -38.574 -2.256 7.796 1.00 23.28 184 LEU A O 1
ATOM 1531 N N . LYS A 1 185 ? -37.583 -0.261 7.546 1.00 24.34 185 LYS A N 1
ATOM 1532 C CA . LYS A 1 185 ? -36.720 -0.686 6.442 1.00 24.34 185 LYS A CA 1
ATOM 1533 C C . LYS A 1 185 ? -35.376 -1.107 7.025 1.00 24.34 185 LYS A C 1
ATOM 1535 O O . LYS A 1 185 ? -34.412 -0.357 6.999 1.00 24.34 185 LYS A O 1
ATOM 1540 N N . ILE A 1 186 ? -35.339 -2.332 7.536 1.00 35.16 186 ILE A N 1
ATOM 1541 C CA . ILE A 1 186 ? -34.111 -3.124 7.603 1.00 35.16 186 ILE A CA 1
ATOM 1542 C C . ILE A 1 186 ? -34.208 -4.141 6.464 1.00 35.16 186 ILE A C 1
ATOM 1544 O O . ILE A 1 186 ? -35.081 -5.000 6.512 1.00 35.16 186 ILE A O 1
ATOM 1548 N N . SER A 1 187 ? -33.365 -4.013 5.434 1.00 26.45 187 SER A N 1
ATOM 1549 C CA . SER A 1 187 ? -32.917 -5.085 4.509 1.00 26.45 187 SER A CA 1
ATOM 1550 C C . SER A 1 187 ? -32.127 -4.422 3.367 1.00 26.45 187 SER A C 1
ATOM 1552 O O . SER A 1 187 ? -32.599 -3.409 2.856 1.00 26.45 187 SER A O 1
ATOM 1554 N N . LYS A 1 188 ? -30.970 -4.891 2.887 1.00 29.98 188 LYS A N 1
ATOM 1555 C CA . LYS A 1 188 ? -30.449 -6.258 2.671 1.00 29.98 188 LYS A CA 1
ATOM 1556 C C . LYS A 1 188 ? -28.912 -6.214 2.794 1.00 29.98 188 LYS A C 1
ATOM 1558 O O . LYS A 1 188 ? -28.309 -5.330 2.204 1.00 29.98 188 LYS A O 1
ATOM 1563 N N . SER A 1 189 ? -28.287 -6.958 3.707 1.00 32.16 189 SER A N 1
ATOM 1564 C CA . SER A 1 189 ? -27.951 -8.400 3.698 1.00 32.16 189 SER A CA 1
ATOM 1565 C C . SER A 1 189 ? -26.546 -8.672 3.147 1.00 32.16 189 SER A C 1
ATOM 1567 O O . SER A 1 189 ? -26.117 -8.043 2.185 1.00 32.16 189 SER A O 1
ATOM 1569 N N . SER A 1 190 ? -25.872 -9.639 3.774 1.00 39.78 190 SER A N 1
ATOM 1570 C CA . SER A 1 190 ? -24.511 -10.169 3.564 1.00 39.78 190 SER A CA 1
ATOM 1571 C C . SER A 1 190 ? -24.046 -10.390 2.119 1.00 39.78 190 SER A C 1
ATOM 1573 O O . SER A 1 190 ? -22.870 -10.622 1.882 1.00 39.78 190 SER A O 1
ATOM 1575 N N . GLU A 1 191 ? -24.935 -10.260 1.143 1.00 34.81 191 GLU A N 1
ATOM 1576 C CA . GLU A 1 191 ? -24.680 -10.441 -0.279 1.00 34.81 191 GLU A CA 1
ATOM 1577 C C . GLU A 1 191 ? -23.775 -9.344 -0.868 1.00 34.81 191 GLU A C 1
ATOM 1579 O O . GLU A 1 191 ? -23.081 -9.596 -1.847 1.00 34.81 191 GLU A O 1
ATOM 1584 N N . HIS A 1 192 ? -23.761 -8.126 -0.304 1.00 38.22 192 HIS A N 1
ATOM 1585 C CA . HIS A 1 192 ? -22.847 -7.072 -0.769 1.00 38.22 192 HIS A CA 1
ATOM 1586 C C . HIS A 1 192 ? -21.425 -7.287 -0.241 1.00 38.22 192 HIS A C 1
ATOM 1588 O O . HIS A 1 192 ? -20.483 -7.165 -1.011 1.00 38.22 192 HIS A O 1
ATOM 1594 N N . LEU A 1 193 ? -21.273 -7.717 1.019 1.00 38.34 193 LEU A N 1
ATOM 1595 C CA . LEU A 1 193 ? -19.974 -8.132 1.555 1.00 38.34 193 LEU A CA 1
ATOM 1596 C C . LEU A 1 193 ? -19.452 -9.383 0.838 1.00 38.34 193 LEU A C 1
ATOM 1598 O O . LEU A 1 193 ? -18.287 -9.412 0.471 1.00 38.34 193 LEU A O 1
ATOM 1602 N N . GLU A 1 194 ? -20.304 -10.376 0.565 1.00 37.38 194 GLU A N 1
ATOM 1603 C CA . GLU A 1 194 ? -19.929 -11.568 -0.208 1.00 37.38 194 GLU A CA 1
ATOM 1604 C C . GLU A 1 194 ? -19.574 -11.234 -1.660 1.00 37.38 194 GLU A C 1
ATOM 1606 O O . GLU A 1 194 ? -18.616 -11.789 -2.186 1.00 37.38 194 GLU A O 1
ATOM 1611 N N . LYS A 1 195 ? -20.282 -10.301 -2.313 1.00 36.09 195 LYS A N 1
ATOM 1612 C CA . LYS A 1 195 ? -19.940 -9.847 -3.673 1.00 36.09 195 LYS A CA 1
ATOM 1613 C C . LYS A 1 195 ? -18.657 -9.026 -3.697 1.00 36.09 195 LYS A C 1
ATOM 1615 O O . LYS A 1 195 ? -17.857 -9.227 -4.604 1.00 36.09 195 LYS A O 1
ATOM 1620 N N . THR A 1 196 ? -18.426 -8.167 -2.707 1.00 40.31 196 THR A N 1
ATOM 1621 C CA . THR A 1 196 ? -17.156 -7.446 -2.561 1.00 40.31 196 THR A CA 1
ATOM 1622 C C . THR A 1 196 ? -16.023 -8.433 -2.298 1.00 40.31 196 THR A C 1
ATOM 1624 O O . THR A 1 196 ? -15.058 -8.415 -3.043 1.00 40.31 196 THR A O 1
ATOM 1627 N N . LEU A 1 197 ? -16.185 -9.389 -1.376 1.00 38.78 197 LEU A N 1
ATOM 1628 C CA . LEU A 1 197 ? -15.210 -10.455 -1.104 1.00 38.78 197 LEU A CA 1
ATOM 1629 C C . LEU A 1 197 ? -14.968 -11.375 -2.309 1.00 38.78 197 LEU A C 1
ATOM 1631 O O . LEU A 1 197 ? -13.844 -11.822 -2.521 1.00 38.78 197 LEU A O 1
ATOM 1635 N N . PHE A 1 198 ? -15.985 -11.639 -3.129 1.00 35.69 198 PHE A N 1
ATOM 1636 C CA . PHE A 1 198 ? -15.857 -12.426 -4.358 1.00 35.69 198 PHE A CA 1
ATOM 1637 C C . PHE A 1 198 ? -15.125 -11.653 -5.462 1.00 35.69 198 PHE A C 1
ATOM 1639 O O . PHE A 1 198 ? -14.296 -12.224 -6.166 1.00 35.69 198 PHE A O 1
ATOM 1646 N N . VAL A 1 199 ? -15.369 -10.344 -5.581 1.00 39.38 199 VAL A N 1
ATOM 1647 C CA . VAL A 1 199 ? -14.593 -9.453 -6.457 1.00 39.38 199 VAL A CA 1
ATOM 1648 C C . VAL A 1 199 ? -13.152 -9.328 -5.949 1.00 39.38 199 VAL A C 1
ATOM 1650 O O . VAL A 1 199 ? -12.231 -9.407 -6.755 1.00 39.38 199 VAL A O 1
ATOM 1653 N N . THR A 1 200 ? -12.929 -9.259 -4.635 1.00 41.03 200 THR A N 1
ATOM 1654 C CA . THR A 1 200 ? -11.600 -9.306 -4.003 1.00 41.03 200 THR A CA 1
ATOM 1655 C C . THR A 1 200 ? -10.888 -10.634 -4.279 1.00 41.03 200 THR A C 1
ATOM 1657 O O . THR A 1 200 ? -9.710 -10.632 -4.620 1.00 41.03 200 THR A O 1
ATOM 1660 N N . PHE A 1 201 ? -11.589 -11.771 -4.218 1.00 38.94 201 PHE A N 1
ATOM 1661 C CA . PHE A 1 201 ? -11.042 -13.093 -4.551 1.00 38.94 201 PHE A CA 1
ATOM 1662 C C . PHE A 1 201 ? -10.719 -13.238 -6.050 1.00 38.94 201 PHE A C 1
ATOM 1664 O O . PHE A 1 201 ? -9.726 -13.864 -6.420 1.00 38.94 201 PHE A O 1
ATOM 1671 N N . LEU A 1 202 ? -11.523 -12.631 -6.929 1.00 34.12 202 LEU A N 1
ATOM 1672 C CA . LEU A 1 202 ? -11.266 -12.592 -8.371 1.00 34.12 202 LEU A CA 1
ATOM 1673 C C . LEU A 1 202 ? -10.086 -11.680 -8.728 1.00 34.12 202 LEU A C 1
ATOM 1675 O O . LEU A 1 202 ? -9.237 -12.089 -9.515 1.00 34.12 202 LEU A O 1
ATOM 1679 N N . LEU A 1 203 ? -9.986 -10.497 -8.115 1.00 38.78 203 LEU A N 1
ATOM 1680 C CA . LEU A 1 203 ? -8.830 -9.605 -8.260 1.00 38.78 203 LEU A CA 1
ATOM 1681 C C . LEU A 1 203 ? -7.552 -10.270 -7.724 1.00 38.78 203 LEU A C 1
ATOM 1683 O O . LEU A 1 203 ? -6.520 -10.221 -8.384 1.00 38.78 203 LEU A O 1
ATOM 1687 N N . TYR A 1 204 ? -7.643 -10.994 -6.605 1.00 41.09 204 TYR A N 1
ATOM 1688 C CA . TYR A 1 204 ? -6.550 -11.804 -6.059 1.00 41.09 204 TYR A CA 1
ATOM 1689 C C . TYR A 1 204 ? -6.075 -12.886 -7.046 1.00 41.09 204 TYR A C 1
ATOM 1691 O O . TYR A 1 204 ? -4.882 -13.015 -7.304 1.00 41.09 204 TYR A O 1
ATOM 1699 N N . ARG A 1 205 ? -6.998 -13.614 -7.689 1.00 33.53 205 ARG A N 1
ATOM 1700 C CA . ARG A 1 205 ? -6.664 -14.620 -8.719 1.00 33.53 205 ARG A CA 1
ATOM 1701 C C . ARG A 1 205 ? -6.092 -14.020 -10.004 1.00 33.53 205 ARG A C 1
ATOM 1703 O O . ARG A 1 205 ? -5.402 -14.726 -10.730 1.00 33.53 205 ARG A O 1
ATOM 1710 N N . MET A 1 206 ? -6.372 -12.749 -10.282 1.00 32.09 206 MET A N 1
ATOM 1711 C CA . MET A 1 206 ? -5.766 -12.010 -11.393 1.00 32.09 206 MET A CA 1
ATOM 1712 C C . MET A 1 206 ? -4.367 -11.476 -11.063 1.00 32.09 206 MET A C 1
ATOM 1714 O O . MET A 1 206 ? -3.614 -11.192 -11.985 1.00 32.09 206 MET A O 1
ATOM 1718 N N . MET A 1 207 ? -4.010 -11.360 -9.780 1.00 34.09 207 MET A N 1
ATOM 1719 C CA . MET A 1 207 ? -2.673 -10.953 -9.327 1.00 34.09 207 MET A CA 1
ATOM 1720 C C . MET A 1 207 ? -1.699 -12.135 -9.139 1.00 34.09 207 MET A C 1
ATOM 1722 O O . MET A 1 207 ? -0.503 -11.908 -8.985 1.00 34.09 207 MET A O 1
ATOM 1726 N N . GLU A 1 208 ? -2.187 -13.382 -9.166 1.00 32.62 208 GLU A N 1
ATOM 1727 C CA . GLU A 1 208 ? -1.388 -14.623 -9.081 1.00 32.62 208 GLU A CA 1
ATOM 1728 C C . GLU A 1 208 ? -1.073 -15.280 -10.454 1.00 32.62 208 GLU A C 1
ATOM 1730 O O . GLU A 1 208 ? -0.702 -16.455 -10.501 1.00 32.62 208 GLU A O 1
ATOM 1735 N N . ILE A 1 209 ? -1.198 -14.559 -11.577 1.00 33.56 209 ILE A N 1
ATOM 1736 C CA . ILE A 1 209 ? -0.792 -15.013 -12.930 1.00 33.56 209 ILE A CA 1
ATOM 1737 C C . ILE A 1 209 ? 0.213 -14.020 -13.511 1.00 33.56 209 ILE A C 1
ATOM 1739 O O . ILE A 1 209 ? 1.226 -14.485 -14.082 1.00 33.56 209 ILE A O 1
#

Mean predicted aligned error: 12.07 Å

Nearest PDB structures (foldseek):
  4kk2-assembly1_A  TM=9.359E-01  e=1.144E-06  Artemisia spiciformis
  7buu-assembly1_A  TM=9.268E-01  e=2.024E-06  Eucommia ulmoides
  4kk2-assembly1_B  TM=9.296E-01  e=3.579E-06  Artemisia spiciformis
  3ldw-assembly1_B  TM=9.556E-01  e=1.040E-04  Plasmodium vivax Sal-1
  3ldw-assembly2_C  TM=9.547E-01  e=1.420E-04  Plasmodium vivax Sal-1

Sequence (209 aa):
MYLAQISDKELMNVFLRIADKFTIYRQAQDDVWDVYSDLDFFGKVGNDMSNGKCTWLIVTAMQH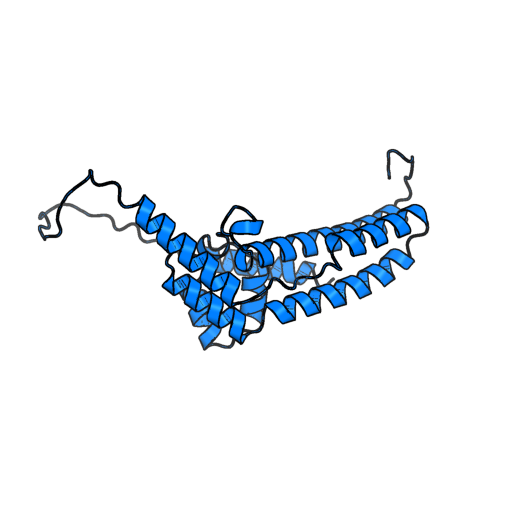ANKQQLEILQEHYGKEDFESINMILEVYKEIDVVNKFLEYKYRLIDELKKEIATLSLKPLRDLCYAHIDEYIDIEENFLDYNVAIKTQKQLAKSLNKQVLDENSYIILSEDVEPGKRYSLKISKSSEHLEKTLFVTFLLYRMMEI

InterPro domains:
  IPR000092 Polyprenyl synthetase-like [PF00348] (1-94)
  IPR008949 Isoprenoid synthase domain superfamily [G3DSA:1.10.600.10] (1-137)
  IPR008949 Isoprenoid synthase domain superfamily [SSF48576] (1-130)
  IPR039702 Farnesyl pyrophosphate synthase-like [PTHR11525] (1-129)

Secondary structure (DSSP, 8-state):
-GGGT---HHHHHHHHHHHHHHHHHHHHHHHHHHHH--HHHHSS---TTTTT---HHHHHHHHH--HHHHHHHHHHTT--SHHHHHHHHHHHHHHTHHHHHHHHHHHHHHHHHHHHHT-S-HHHHHHHHHHHHHHTS---TT--HHHHHHHHHHHHHHHHHHS--S---------PPTT----------THHHHHHHHHHHHHHHHH--

Radius of gyration: 22.88 Å; Cα contacts (8 Å, |Δi|>4): 147; chains: 1; bounding box: 71×42×59 Å

pLDDT: mean 75.03, std 23.97, range [23.28, 97.12]

Organism: NCBI:txid1421715

Foldseek 3Di:
DVVVVDDDPVLVVLLVVLVVLVVVLLQQVVLLCLQQPACVPPVDRRCCFLQLHPHPQLLLLCVQDDPVLVVLSVVQGNHLDLVSVVSPLVSSVVSVSVVVSVVVLVVSLVVSLVSLVPNPDPVSSVVSVVCCVPPRPDDPVRRDSVSSSVRSVVVNVVVVVVVPPPPDDDDDDDDDDPPDDDDDPDDDDCVVVVVVVVVVVVVVVVVVD